Protein AF-A0A8D8FUX6-F1 (afdb_monomer_lite)

pLDDT: mean 89.57, std 11.83, range [30.3, 98.81]

Structure (mmCIF, N/CA/C/O backbone):
data_AF-A0A8D8FUX6-F1
#
_entry.id   AF-A0A8D8FUX6-F1
#
loop_
_atom_site.group_PDB
_atom_site.id
_atom_site.type_symbol
_atom_site.label_atom_id
_atom_site.label_alt_id
_atom_site.label_comp_id
_atom_site.label_asym_id
_atom_site.label_entity_id
_atom_site.label_seq_id
_atom_site.pdbx_PDB_ins_code
_atom_site.Cartn_x
_atom_site.Cartn_y
_atom_site.Cartn_z
_atom_site.occupancy
_atom_site.B_iso_or_equiv
_atom_site.auth_seq_id
_atom_site.auth_comp_id
_atom_site.auth_asym_id
_atom_site.auth_atom_id
_atom_site.pdbx_PDB_model_num
ATOM 1 N N . MET A 1 1 ? -37.190 -5.397 -3.128 1.00 33.34 1 MET A N 1
ATOM 2 C CA . MET A 1 1 ? -36.147 -5.208 -4.158 1.00 33.34 1 MET A CA 1
ATOM 3 C C . MET A 1 1 ? -34.804 -5.318 -3.455 1.00 33.34 1 MET A C 1
ATOM 5 O O . MET A 1 1 ? -34.418 -4.390 -2.759 1.00 33.34 1 MET A O 1
ATOM 9 N N . GLU A 1 2 ? -34.166 -6.485 -3.514 1.00 30.30 2 GLU A N 1
ATOM 10 C CA . GLU A 1 2 ? -32.867 -6.717 -2.872 1.00 30.30 2 GLU A CA 1
ATOM 11 C C . GLU A 1 2 ? -31.790 -5.872 -3.557 1.00 30.30 2 GLU A C 1
ATOM 13 O O . GLU A 1 2 ? -31.640 -5.883 -4.781 1.00 30.30 2 GLU A O 1
ATOM 18 N N . ASN A 1 3 ? -31.080 -5.080 -2.759 1.00 35.53 3 ASN A N 1
ATOM 19 C CA . ASN A 1 3 ? -30.135 -4.086 -3.238 1.00 35.53 3 ASN A CA 1
ATOM 20 C C . ASN A 1 3 ? -28.885 -4.799 -3.790 1.00 35.53 3 ASN A C 1
ATOM 22 O O . ASN A 1 3 ? -28.039 -5.275 -3.037 1.00 35.53 3 ASN A O 1
ATOM 26 N N . LYS A 1 4 ? -28.785 -4.898 -5.119 1.00 41.09 4 LYS A N 1
ATOM 27 C CA . LYS A 1 4 ? -27.837 -5.743 -5.874 1.00 41.09 4 LYS A CA 1
ATOM 28 C C . LYS A 1 4 ? -26.347 -5.348 -5.805 1.00 41.09 4 LYS A C 1
ATOM 30 O O . LYS A 1 4 ? -25.575 -5.777 -6.655 1.00 41.09 4 LYS A O 1
ATOM 35 N N . ASN A 1 5 ? -25.903 -4.562 -4.821 1.00 54.09 5 ASN A N 1
ATOM 36 C CA . ASN A 1 5 ? -24.467 -4.409 -4.551 1.00 54.09 5 ASN A CA 1
ATOM 37 C C . ASN A 1 5 ? -24.196 -3.909 -3.122 1.00 54.09 5 ASN A C 1
ATOM 39 O O . ASN A 1 5 ? -23.987 -2.721 -2.887 1.00 54.09 5 ASN A O 1
ATOM 43 N N . SER A 1 6 ? -24.173 -4.829 -2.156 1.00 75.69 6 SER A N 1
ATOM 44 C CA . SER A 1 6 ? -23.727 -4.559 -0.778 1.00 75.69 6 SER A CA 1
ATOM 45 C C . SER A 1 6 ? -22.204 -4.414 -0.649 1.00 75.69 6 SER A C 1
ATOM 47 O O . SER A 1 6 ? -21.708 -4.118 0.437 1.00 75.69 6 SER A O 1
ATOM 49 N N . ASN A 1 7 ? -21.449 -4.653 -1.725 1.00 87.25 7 ASN A N 1
ATOM 50 C CA . ASN A 1 7 ? -19.991 -4.613 -1.703 1.00 87.25 7 ASN A CA 1
ATOM 51 C C . ASN A 1 7 ? -19.470 -3.174 -1.611 1.00 87.25 7 ASN A C 1
ATOM 53 O O . ASN A 1 7 ? -19.951 -2.257 -2.280 1.00 87.25 7 ASN A O 1
ATOM 57 N N . VAL A 1 8 ? -18.451 -2.990 -0.780 1.00 89.38 8 VAL A N 1
ATOM 58 C CA . VAL A 1 8 ? -17.737 -1.727 -0.613 1.00 89.38 8 VAL A CA 1
ATOM 59 C C . VAL A 1 8 ? -16.945 -1.437 -1.880 1.00 89.38 8 VAL A C 1
ATOM 61 O O . VAL A 1 8 ? -16.201 -2.286 -2.376 1.00 89.38 8 VAL A O 1
ATOM 64 N N . LYS A 1 9 ? -17.082 -0.215 -2.391 1.00 88.88 9 LYS A N 1
ATOM 65 C CA . LYS A 1 9 ? -16.179 0.318 -3.406 1.00 88.88 9 LYS A CA 1
ATOM 66 C C . LYS A 1 9 ? -15.021 0.998 -2.694 1.00 88.88 9 LYS A C 1
ATOM 68 O O . LYS A 1 9 ? -15.244 1.703 -1.718 1.00 88.88 9 LYS A O 1
ATOM 73 N N . PHE A 1 10 ? -13.809 0.770 -3.186 1.00 91.12 10 PHE A N 1
ATOM 74 C CA . PHE A 1 10 ? -12.611 1.427 -2.679 1.00 91.12 10 PHE A CA 1
ATOM 75 C C . PHE A 1 10 ? -12.065 2.372 -3.740 1.00 91.12 10 PHE A C 1
ATOM 77 O O . PHE A 1 10 ? -11.992 1.996 -4.913 1.00 91.12 10 PHE A O 1
ATOM 84 N N . ILE A 1 11 ? -11.680 3.576 -3.331 1.00 90.69 11 ILE A N 1
ATOM 85 C CA . ILE A 1 11 ? -11.172 4.607 -4.235 1.00 90.69 11 ILE A CA 1
ATOM 86 C C . ILE A 1 11 ? -9.691 4.319 -4.534 1.00 90.69 11 ILE A C 1
ATOM 88 O O . ILE A 1 11 ? -8.880 4.391 -3.606 1.00 90.69 11 ILE A O 1
ATOM 92 N N . PRO A 1 12 ? -9.318 3.967 -5.783 1.00 90.94 12 PRO A N 1
ATOM 93 C CA . PRO A 1 12 ? -7.929 3.686 -6.147 1.00 90.94 12 PRO A CA 1
ATOM 94 C C . PRO A 1 12 ? -7.049 4.931 -5.965 1.00 90.94 12 PRO A C 1
ATOM 96 O O . PRO A 1 12 ? -7.529 6.048 -6.177 1.00 90.94 12 PRO A O 1
ATOM 99 N N . PRO A 1 13 ? -5.766 4.771 -5.601 1.00 91.50 13 PRO A N 1
ATOM 100 C CA . PRO A 1 13 ? -4.865 5.901 -5.516 1.00 91.50 13 PRO A CA 1
ATOM 101 C C . PRO A 1 13 ? -4.402 6.302 -6.923 1.00 91.50 13 PRO A C 1
ATOM 103 O O . PRO A 1 13 ? -4.447 5.506 -7.866 1.00 91.50 13 PRO A O 1
ATOM 106 N N . LYS A 1 14 ? -3.923 7.538 -7.062 1.00 92.06 14 LYS A N 1
ATOM 107 C CA . LYS A 1 14 ? -3.271 8.019 -8.284 1.00 92.06 14 LYS A CA 1
ATOM 108 C C . LYS A 1 14 ? -1.764 8.031 -8.123 1.00 92.06 14 LYS A C 1
ATOM 110 O O . LYS A 1 14 ? -1.266 8.490 -7.104 1.00 92.06 14 LYS A O 1
ATOM 115 N N . SER A 1 15 ? -1.043 7.600 -9.151 1.00 95.25 15 SER A N 1
ATOM 116 C CA . SER A 1 15 ? 0.405 7.783 -9.213 1.00 95.25 15 SER A CA 1
ATOM 117 C C . SER A 1 15 ? 0.772 9.166 -9.758 1.00 95.25 15 SER A C 1
ATOM 119 O O . SER A 1 15 ? 0.176 9.652 -10.732 1.00 95.25 15 SER A O 1
ATOM 121 N N . PHE A 1 16 ? 1.789 9.778 -9.154 1.00 95.25 16 PHE A N 1
ATOM 122 C CA . PHE A 1 16 ? 2.456 10.975 -9.653 1.00 95.25 16 PHE A CA 1
ATOM 123 C C . PHE A 1 16 ? 3.974 10.778 -9.609 1.00 95.25 16 PHE A C 1
ATOM 125 O O . PHE A 1 16 ? 4.538 10.424 -8.577 1.00 95.25 16 PHE A O 1
ATOM 132 N N . VAL A 1 17 ? 4.637 10.988 -10.746 1.00 97.31 17 VAL A N 1
ATOM 133 C CA . VAL A 1 17 ? 6.086 10.796 -10.881 1.00 97.31 17 VAL A CA 1
ATOM 134 C C . VAL A 1 17 ? 6.732 12.149 -11.123 1.00 97.31 17 VAL A C 1
ATOM 136 O O . VAL A 1 17 ? 6.495 12.767 -12.165 1.00 97.31 17 VAL A O 1
ATOM 139 N N . HIS A 1 18 ? 7.535 12.600 -10.164 1.00 96.38 18 HIS A N 1
ATOM 140 C CA . HIS A 1 18 ? 8.259 13.860 -10.255 1.00 96.38 18 HIS A CA 1
ATOM 141 C C . HIS A 1 18 ? 9.339 13.800 -11.341 1.00 96.38 18 HIS A C 1
ATOM 143 O O . HIS A 1 18 ? 9.792 12.739 -11.774 1.00 96.38 18 HIS A O 1
ATOM 149 N N . LEU A 1 19 ? 9.735 14.972 -11.831 1.00 96.00 19 LEU A N 1
ATOM 150 C CA . LEU A 1 19 ? 10.675 15.100 -12.944 1.00 96.00 19 LEU A CA 1
ATOM 151 C C . LEU A 1 19 ? 12.045 14.475 -12.626 1.00 96.00 19 LEU A C 1
ATOM 153 O O . LEU A 1 19 ? 12.651 13.806 -13.464 1.00 96.00 19 LEU A O 1
ATOM 157 N N . ASP A 1 20 ? 12.522 14.717 -11.412 1.00 96.69 20 ASP A N 1
ATOM 158 C CA . ASP A 1 20 ? 13.809 14.279 -10.881 1.00 96.69 20 ASP A CA 1
ATOM 159 C C . ASP A 1 20 ? 13.917 12.751 -10.741 1.00 96.69 20 ASP A C 1
ATOM 161 O O . ASP A 1 20 ? 15.006 12.202 -10.926 1.00 96.69 20 ASP A O 1
ATOM 165 N N . PHE A 1 21 ? 12.799 12.049 -10.525 1.00 98.12 21 PHE A N 1
ATOM 166 C CA . PHE A 1 21 ? 12.747 10.588 -10.551 1.00 98.12 21 PHE A CA 1
ATOM 167 C C . PHE A 1 21 ? 13.298 10.040 -11.868 1.00 98.12 21 PHE A C 1
ATOM 169 O O . PHE A 1 21 ? 14.128 9.134 -11.860 1.00 98.12 21 PHE A O 1
ATOM 176 N N . TRP A 1 22 ? 12.886 10.602 -13.008 1.00 97.81 22 TRP A N 1
ATOM 177 C CA . TRP A 1 22 ? 13.306 10.103 -14.318 1.00 97.81 22 TRP A CA 1
ATOM 178 C C . TRP A 1 22 ? 14.801 10.321 -14.568 1.00 97.81 22 TRP A C 1
ATOM 180 O O . TRP A 1 22 ? 15.451 9.462 -15.164 1.00 97.81 22 TRP A O 1
ATOM 190 N N . PHE A 1 23 ? 15.361 11.439 -14.088 1.00 96.12 23 PHE A N 1
ATOM 191 C CA . PHE A 1 23 ? 16.807 11.687 -14.138 1.00 96.12 23 PHE A CA 1
ATOM 192 C C . PHE A 1 23 ? 17.557 10.643 -13.331 1.00 96.12 23 PHE A C 1
ATOM 194 O O . PHE A 1 23 ? 18.500 10.032 -13.840 1.00 96.12 23 PHE A O 1
ATOM 201 N N . LYS A 1 24 ? 17.100 10.390 -12.101 1.00 97.56 24 LYS A N 1
ATOM 202 C CA . LYS A 1 24 ? 17.738 9.395 -11.251 1.00 97.56 24 LYS A CA 1
ATOM 203 C C . LYS A 1 24 ? 17.580 7.983 -11.807 1.00 97.56 24 LYS A C 1
ATOM 205 O O . LYS A 1 24 ? 18.532 7.212 -11.772 1.00 97.56 24 LYS A O 1
ATOM 210 N N . PHE A 1 25 ? 16.427 7.660 -12.384 1.00 98.00 25 PHE A N 1
ATOM 211 C CA . PHE A 1 25 ? 16.186 6.366 -13.004 1.00 98.00 25 PHE A CA 1
ATOM 212 C C . PHE A 1 25 ? 17.108 6.128 -14.209 1.00 98.00 25 PHE A C 1
ATOM 214 O O . PHE A 1 25 ? 17.685 5.050 -14.328 1.00 98.00 25 PHE A O 1
ATOM 221 N N . ALA A 1 26 ? 17.304 7.131 -15.071 1.00 96.88 26 ALA A N 1
ATOM 222 C CA . ALA A 1 26 ? 18.242 7.036 -16.188 1.00 96.88 26 ALA A CA 1
ATOM 223 C C . ALA A 1 26 ? 19.683 6.799 -15.710 1.00 96.88 26 ALA A C 1
ATOM 225 O O . ALA A 1 26 ? 20.348 5.892 -16.206 1.00 96.88 26 ALA A O 1
ATOM 226 N N . ASP A 1 27 ? 20.134 7.578 -14.722 1.00 96.75 27 ASP A N 1
ATOM 227 C CA . ASP A 1 27 ? 21.450 7.438 -14.089 1.00 96.75 27 ASP A CA 1
ATOM 228 C C . ASP A 1 27 ? 21.648 6.030 -13.507 1.00 96.75 27 ASP A C 1
ATOM 230 O O . ASP A 1 27 ? 22.602 5.335 -13.853 1.00 96.75 27 ASP A O 1
ATOM 234 N N . VAL A 1 28 ? 20.694 5.559 -12.699 1.00 97.12 28 VAL A N 1
ATOM 235 C CA . VAL A 1 28 ? 20.722 4.215 -12.107 1.00 97.12 28 VAL A CA 1
ATOM 236 C C . VAL A 1 28 ? 20.733 3.137 -13.192 1.00 97.12 28 VAL A C 1
ATOM 238 O O . VAL A 1 28 ? 21.537 2.208 -13.114 1.00 97.12 28 VAL A O 1
ATOM 241 N N . LYS A 1 29 ? 19.913 3.261 -14.242 1.00 96.81 29 LYS A N 1
ATOM 242 C CA . LYS A 1 29 ? 19.855 2.253 -15.306 1.00 96.81 29 LYS A CA 1
ATOM 243 C C . LYS A 1 29 ? 21.137 2.203 -16.142 1.00 96.81 29 LYS A C 1
ATOM 245 O O . LYS A 1 29 ? 21.570 1.113 -16.504 1.00 96.81 29 LYS A O 1
ATOM 250 N N . LEU A 1 30 ? 21.769 3.343 -16.423 1.00 95.38 30 LEU A N 1
ATOM 251 C CA . LEU A 1 30 ? 23.021 3.406 -17.188 1.00 95.38 30 LEU A CA 1
ATOM 252 C C . LEU A 1 30 ? 24.230 2.947 -16.374 1.00 95.38 30 LEU A C 1
ATOM 254 O O . LEU A 1 30 ? 25.059 2.185 -16.870 1.00 95.38 30 LEU A O 1
ATOM 258 N N . ASN A 1 31 ? 24.330 3.418 -15.133 1.00 96.75 31 ASN A N 1
ATOM 259 C CA . ASN A 1 31 ? 25.568 3.337 -14.365 1.00 96.75 31 ASN A CA 1
ATOM 260 C C . ASN A 1 31 ? 25.574 2.172 -13.368 1.00 96.75 31 ASN A C 1
ATOM 262 O O . ASN A 1 31 ? 26.641 1.618 -13.096 1.00 96.75 31 ASN A O 1
ATOM 266 N N . VAL A 1 32 ? 24.402 1.765 -12.868 1.00 95.12 32 VAL A N 1
ATOM 267 C CA . VAL A 1 32 ? 24.257 0.708 -11.854 1.00 95.12 32 VAL A CA 1
ATOM 268 C C . VAL A 1 32 ? 23.679 -0.567 -12.462 1.00 95.12 32 VAL A C 1
ATOM 270 O O . VAL A 1 32 ? 24.372 -1.581 -12.508 1.00 95.12 32 VAL A O 1
ATOM 273 N N . ASP A 1 33 ? 22.441 -0.527 -12.963 1.00 94.25 33 ASP A N 1
ATOM 274 C CA . ASP A 1 33 ? 21.742 -1.739 -13.419 1.00 94.25 33 ASP A CA 1
ATOM 275 C C . ASP A 1 33 ? 22.309 -2.268 -14.738 1.00 94.25 33 ASP A C 1
ATOM 277 O O . ASP A 1 33 ? 22.412 -3.480 -14.932 1.00 94.25 33 ASP A O 1
ATOM 281 N N . LYS A 1 34 ? 22.703 -1.378 -15.656 1.00 93.81 34 LYS A N 1
ATOM 282 C CA . LYS A 1 34 ? 23.187 -1.726 -16.998 1.00 93.81 34 LYS A CA 1
ATOM 283 C C . LYS A 1 34 ? 22.199 -2.678 -17.688 1.00 93.81 34 LYS A C 1
ATOM 285 O O . LYS A 1 34 ? 21.050 -2.311 -17.930 1.00 93.81 34 LYS A O 1
ATOM 290 N N . LEU A 1 35 ? 22.618 -3.910 -17.979 1.00 92.38 35 LEU A N 1
ATOM 291 C CA . LEU A 1 35 ? 21.785 -4.942 -18.606 1.00 92.38 35 LEU A CA 1
ATOM 292 C C . LEU A 1 35 ? 20.905 -5.714 -17.613 1.00 92.38 35 LEU A C 1
ATOM 294 O O . LEU A 1 35 ? 20.012 -6.433 -18.048 1.00 92.38 35 LEU A O 1
ATOM 298 N N . SER A 1 36 ? 21.118 -5.560 -16.305 1.00 95.50 36 SER A N 1
ATOM 299 C CA . SER A 1 36 ? 20.289 -6.201 -15.286 1.00 95.50 36 SER A CA 1
ATOM 300 C C . SER A 1 36 ? 18.846 -5.706 -15.371 1.00 95.50 36 SER A C 1
ATOM 302 O O . SER A 1 36 ? 18.591 -4.498 -15.419 1.00 95.50 36 SER A O 1
ATOM 304 N N . ASP A 1 37 ? 17.901 -6.642 -15.381 1.00 92.12 37 ASP A N 1
ATOM 305 C CA . ASP A 1 37 ? 16.466 -6.399 -15.216 1.00 92.12 37 ASP A CA 1
ATOM 306 C C . ASP A 1 37 ? 15.960 -6.881 -13.845 1.00 92.12 37 ASP A C 1
ATOM 308 O O . ASP A 1 37 ? 14.758 -7.084 -13.651 1.00 92.12 37 ASP A O 1
ATOM 312 N N . ALA A 1 38 ? 16.881 -7.049 -12.885 1.00 96.56 38 ALA A N 1
ATOM 313 C CA . ALA A 1 38 ? 16.551 -7.436 -11.524 1.00 96.56 38 ALA A CA 1
ATOM 314 C C . ALA A 1 38 ? 15.582 -6.426 -10.870 1.00 96.56 38 ALA A C 1
ATOM 316 O O . ALA A 1 38 ? 15.723 -5.214 -11.077 1.00 96.56 38 ALA A O 1
ATOM 317 N N . PRO A 1 39 ? 14.619 -6.899 -10.057 1.00 97.56 39 PRO A N 1
ATOM 318 C CA . PRO A 1 39 ? 13.730 -6.029 -9.300 1.00 97.56 39 PRO A CA 1
ATOM 319 C C . PRO A 1 39 ? 14.498 -5.063 -8.397 1.00 97.56 39 PRO A C 1
ATOM 321 O O . PRO A 1 39 ? 15.478 -5.442 -7.755 1.00 97.56 39 PRO A O 1
ATOM 324 N N . ARG A 1 40 ? 14.011 -3.826 -8.298 1.00 97.12 40 ARG A N 1
ATOM 325 C CA . ARG A 1 40 ? 14.603 -2.794 -7.443 1.00 97.12 40 ARG A CA 1
ATOM 326 C C . ARG A 1 40 ? 13.583 -2.263 -6.448 1.00 97.12 40 ARG A C 1
ATOM 328 O O . ARG A 1 40 ? 12.489 -1.876 -6.844 1.00 97.12 40 ARG A O 1
ATOM 335 N N . HIS A 1 41 ? 13.956 -2.198 -5.174 1.00 97.69 41 HIS A N 1
ATOM 336 C CA . HIS A 1 41 ? 13.134 -1.533 -4.167 1.00 97.69 41 HIS A CA 1
ATOM 337 C C . HIS A 1 41 ? 13.053 -0.032 -4.441 1.00 97.69 41 HIS A C 1
ATOM 339 O O . HIS A 1 41 ? 14.048 0.596 -4.805 1.00 97.69 41 HIS A O 1
ATOM 345 N N . LEU A 1 42 ? 11.854 0.513 -4.267 1.00 98.06 42 LEU A N 1
ATOM 346 C CA . LEU A 1 42 ? 11.573 1.934 -4.338 1.00 98.06 42 LEU A CA 1
ATOM 347 C C . LEU A 1 42 ? 10.848 2.395 -3.080 1.00 98.06 42 LEU A C 1
ATOM 349 O O . LEU A 1 42 ? 10.097 1.634 -2.470 1.00 98.06 42 LEU A O 1
ATOM 353 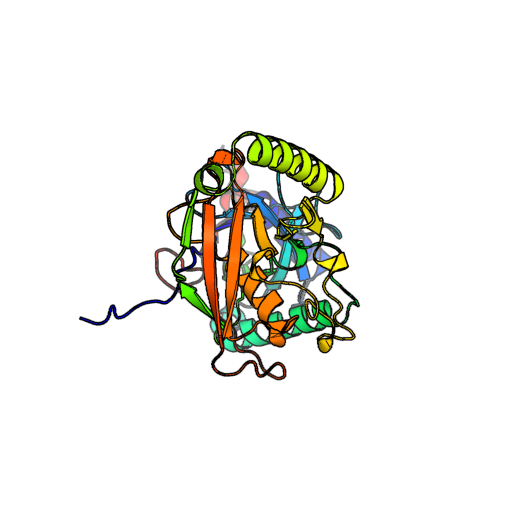N N . PHE A 1 43 ? 11.006 3.674 -2.774 1.00 97.56 43 PHE A N 1
ATOM 354 C CA . PHE A 1 43 ? 10.166 4.383 -1.823 1.00 97.56 43 PHE A CA 1
ATOM 355 C C . PHE A 1 43 ? 9.349 5.458 -2.533 1.00 97.56 43 PHE A C 1
ATOM 357 O O . PHE A 1 43 ? 9.783 6.061 -3.512 1.00 97.56 43 PHE A O 1
ATOM 364 N N . ALA A 1 44 ? 8.140 5.683 -2.046 1.00 96.00 44 ALA A N 1
ATOM 365 C CA . ALA A 1 44 ? 7.297 6.801 -2.441 1.00 96.00 44 ALA A CA 1
ATOM 366 C C . ALA A 1 44 ? 6.669 7.406 -1.185 1.00 96.00 44 ALA A C 1
ATOM 368 O O . ALA A 1 44 ? 6.916 6.943 -0.070 1.00 96.00 44 ALA A O 1
ATOM 369 N N . SER A 1 45 ? 5.866 8.445 -1.357 1.00 93.44 45 SER A N 1
ATOM 370 C CA . SER A 1 45 ? 5.184 9.103 -0.249 1.00 93.44 45 SER A CA 1
ATOM 371 C C . SER A 1 45 ? 3.724 9.361 -0.586 1.00 93.44 45 SER A C 1
ATOM 373 O O . SER A 1 45 ? 3.377 9.624 -1.740 1.00 93.44 45 SER A O 1
ATOM 375 N N . ILE A 1 46 ? 2.860 9.266 0.420 1.00 90.19 46 ILE A N 1
ATOM 376 C CA . ILE A 1 46 ? 1.445 9.590 0.266 1.00 90.19 46 ILE A CA 1
ATOM 377 C C . ILE A 1 46 ? 1.284 11.100 0.403 1.00 90.19 46 ILE A C 1
ATOM 379 O O . ILE A 1 46 ? 1.496 11.657 1.481 1.00 90.19 46 ILE A O 1
ATOM 383 N N . ASN A 1 47 ? 0.835 11.752 -0.664 1.00 83.06 47 ASN A N 1
ATOM 384 C CA . ASN A 1 47 ? 0.272 13.086 -0.583 1.00 83.06 47 ASN A CA 1
ATOM 385 C C . ASN A 1 47 ? -1.249 12.977 -0.489 1.00 83.06 47 ASN A C 1
ATOM 387 O O . ASN A 1 47 ? -1.921 12.444 -1.375 1.00 83.06 47 ASN A O 1
ATOM 391 N N . SER A 1 48 ? -1.780 13.479 0.621 1.00 67.38 48 SER A N 1
ATOM 392 C CA . SER A 1 48 ? -3.219 13.497 0.875 1.00 67.38 48 SER A CA 1
ATOM 393 C C . SER A 1 48 ? -3.756 14.910 1.121 1.00 67.38 48 SER A C 1
ATOM 395 O O . SER A 1 48 ? -4.877 15.093 1.596 1.00 67.38 48 SER A O 1
ATOM 397 N N . THR A 1 49 ? -2.964 15.939 0.806 1.00 62.47 49 THR A N 1
ATOM 398 C CA . THR A 1 49 ? -3.400 17.327 0.960 1.00 62.47 49 THR A CA 1
ATOM 399 C C . THR A 1 49 ? -4.337 17.698 -0.192 1.00 62.47 49 THR A C 1
ATOM 401 O O . THR A 1 49 ? -3.935 17.781 -1.347 1.00 62.47 49 THR A O 1
ATOM 404 N N . SER A 1 50 ? -5.615 17.931 0.124 1.00 56.31 50 SER A N 1
ATOM 405 C CA . SER A 1 50 ? -6.652 18.510 -0.756 1.00 56.31 50 SER A CA 1
ATOM 406 C C . SER A 1 50 ? -7.219 17.663 -1.912 1.00 56.31 50 SER A C 1
ATOM 408 O O . SER A 1 50 ? -8.024 18.174 -2.691 1.00 56.31 50 SER A O 1
ATOM 410 N N . SER A 1 51 ? -6.892 16.372 -2.018 1.00 62.75 51 SER A N 1
ATOM 411 C CA . SER A 1 51 ? -7.428 15.492 -3.069 1.00 62.75 51 SER A CA 1
ATOM 412 C C . SER A 1 51 ? -8.594 14.609 -2.597 1.00 62.75 51 SER A C 1
ATOM 414 O O . SER A 1 51 ? -8.654 14.168 -1.453 1.00 62.75 51 SER A O 1
ATOM 416 N N . THR A 1 52 ? -9.512 14.287 -3.515 1.00 75.19 52 THR A N 1
ATOM 417 C CA . THR A 1 52 ? -10.618 13.329 -3.290 1.00 75.19 52 THR A CA 1
ATOM 418 C C . THR A 1 52 ? -10.177 11.860 -3.318 1.00 75.19 52 THR A C 1
ATOM 420 O O . THR A 1 52 ? -10.988 10.968 -3.096 1.00 75.19 52 THR A O 1
ATOM 423 N N . GLN A 1 53 ? -8.904 11.596 -3.624 1.00 83.62 53 GLN A N 1
ATOM 424 C CA . GLN A 1 53 ? -8.293 10.266 -3.603 1.00 83.62 53 GLN A CA 1
ATOM 425 C C . GLN A 1 53 ? -6.811 10.379 -3.217 1.00 83.62 53 GLN A C 1
ATOM 427 O O . GLN A 1 53 ? -6.205 11.414 -3.526 1.00 83.62 53 GLN A O 1
ATOM 432 N N . PRO A 1 54 ? -6.204 9.344 -2.614 1.00 87.44 54 PRO A N 1
ATOM 433 C CA . PRO A 1 54 ? -4.785 9.366 -2.272 1.00 87.44 54 PRO A CA 1
ATOM 434 C C . PRO A 1 54 ? -3.902 9.522 -3.510 1.00 87.44 54 PRO A C 1
ATOM 436 O O . PRO A 1 54 ? -4.161 8.896 -4.544 1.00 87.44 54 PRO A O 1
ATOM 439 N N . VAL A 1 55 ? -2.845 10.328 -3.403 1.00 91.19 55 VAL A N 1
ATOM 440 C CA . VAL A 1 55 ? -1.816 10.451 -4.440 1.00 91.19 55 VAL A CA 1
ATOM 441 C C . VAL A 1 55 ? -0.520 9.841 -3.919 1.00 91.19 55 VAL A C 1
ATOM 443 O O . VAL A 1 55 ? -0.027 10.225 -2.864 1.00 91.19 55 VAL A O 1
ATOM 446 N N . ILE A 1 56 ? 0.022 8.874 -4.652 1.00 93.50 56 ILE A N 1
ATOM 447 C CA . ILE A 1 56 ? 1.323 8.265 -4.379 1.00 93.50 56 ILE A CA 1
ATOM 448 C C . ILE A 1 56 ? 2.349 8.975 -5.249 1.00 93.50 56 ILE A C 1
ATOM 450 O O . ILE A 1 56 ? 2.349 8.828 -6.475 1.00 93.50 56 ILE A O 1
ATOM 454 N N . GLU A 1 57 ? 3.194 9.766 -4.602 1.00 94.56 57 GLU A N 1
ATOM 455 C CA . GLU A 1 57 ? 4.205 10.586 -5.251 1.00 94.56 57 GLU A CA 1
ATOM 456 C C . GLU A 1 57 ? 5.585 9.956 -5.119 1.00 94.56 57 GLU A C 1
ATOM 458 O O . GLU A 1 57 ? 6.014 9.604 -4.015 1.00 94.56 57 GLU A O 1
ATOM 463 N N . ILE A 1 58 ? 6.296 9.852 -6.240 1.00 96.50 58 ILE A N 1
ATOM 464 C CA . ILE A 1 58 ? 7.670 9.359 -6.276 1.00 96.50 58 ILE A CA 1
ATOM 465 C C . ILE A 1 58 ? 8.601 10.383 -6.927 1.00 96.50 58 ILE A C 1
ATOM 467 O O . ILE A 1 58 ? 8.323 10.891 -8.014 1.00 96.50 58 ILE A O 1
ATOM 471 N N . ASP A 1 59 ? 9.697 10.679 -6.237 1.00 96.19 59 ASP A N 1
ATOM 472 C CA . ASP A 1 59 ? 10.752 11.613 -6.632 1.00 96.19 59 ASP A CA 1
ATOM 473 C C . ASP A 1 59 ? 12.111 10.891 -6.682 1.00 96.19 59 ASP A C 1
ATOM 475 O O . ASP A 1 59 ? 12.183 9.660 -6.576 1.00 96.19 59 ASP A O 1
ATOM 479 N N . CYS A 1 60 ? 13.212 11.621 -6.873 1.00 96.38 60 CYS A N 1
ATOM 480 C CA . CYS A 1 60 ? 14.534 10.990 -6.940 1.00 96.38 60 CYS A CA 1
ATOM 481 C C . CYS A 1 60 ? 14.937 10.248 -5.651 1.00 96.38 60 CYS A C 1
ATOM 483 O O . CYS A 1 60 ? 15.732 9.306 -5.722 1.00 96.38 60 CYS A O 1
ATOM 485 N N . THR A 1 61 ? 14.361 10.609 -4.496 1.00 95.75 61 THR A N 1
ATOM 486 C CA . THR A 1 61 ? 14.619 9.946 -3.207 1.00 95.75 61 THR A CA 1
ATOM 487 C C . THR A 1 61 ? 14.016 8.548 -3.145 1.00 95.75 61 THR A C 1
ATOM 489 O O . THR A 1 61 ? 14.406 7.751 -2.295 1.00 95.75 61 THR A O 1
ATOM 492 N N . GLY A 1 62 ? 13.140 8.193 -4.092 1.00 96.69 62 GLY A N 1
ATOM 493 C CA . GLY A 1 62 ? 12.595 6.845 -4.193 1.00 96.69 62 GLY A CA 1
ATOM 494 C C . GLY A 1 62 ? 13.648 5.764 -4.437 1.00 96.69 62 GLY A C 1
ATOM 495 O O . GLY A 1 62 ? 13.378 4.601 -4.174 1.00 96.69 62 GLY A O 1
ATOM 496 N N . PHE A 1 63 ? 14.853 6.130 -4.884 1.00 97.06 63 PHE A N 1
ATOM 497 C CA . PHE A 1 63 ? 15.990 5.217 -5.050 1.00 97.06 63 PHE A CA 1
ATOM 498 C C . PHE A 1 63 ? 16.887 5.092 -3.804 1.00 97.06 63 PHE A C 1
ATOM 500 O O . PHE A 1 63 ? 17.901 4.392 -3.862 1.00 97.06 63 PHE A O 1
ATOM 507 N N . ASN A 1 64 ? 16.562 5.776 -2.703 1.00 95.50 64 ASN A N 1
ATOM 508 C CA . ASN A 1 64 ? 17.326 5.692 -1.460 1.00 95.50 64 ASN A CA 1
ATOM 509 C C . ASN A 1 64 ? 17.226 4.293 -0.835 1.00 95.50 64 ASN A C 1
ATOM 511 O O . ASN A 1 64 ? 16.299 3.533 -1.102 1.00 95.50 64 ASN A O 1
ATOM 515 N N . SER A 1 65 ? 18.181 3.953 0.033 1.00 93.06 65 SER A N 1
ATOM 516 C CA . SER A 1 65 ? 18.171 2.684 0.776 1.00 93.06 65 SER A CA 1
ATOM 517 C C . SER A 1 65 ? 17.102 2.624 1.868 1.00 93.06 65 SER A C 1
ATOM 519 O O . SER A 1 65 ? 16.774 1.535 2.328 1.00 93.06 65 SER A O 1
ATOM 521 N N . GLN A 1 66 ? 16.584 3.778 2.287 1.00 90.94 66 GLN A N 1
ATOM 522 C CA . GLN A 1 66 ? 15.576 3.940 3.329 1.00 90.94 66 GLN A CA 1
ATOM 523 C C . GLN A 1 66 ? 14.579 5.031 2.916 1.00 90.94 66 GLN A C 1
ATOM 525 O O . GLN A 1 66 ? 14.957 5.936 2.159 1.00 90.94 66 GLN A O 1
ATOM 530 N N . PRO A 1 67 ? 13.327 4.973 3.403 1.00 89.12 67 PRO A N 1
ATOM 531 C CA . PRO A 1 67 ? 12.347 6.014 3.139 1.00 89.12 67 PRO A CA 1
ATOM 532 C C . PRO A 1 67 ? 12.804 7.351 3.730 1.00 89.12 67 PRO A C 1
ATOM 534 O O . PRO A 1 67 ? 13.387 7.410 4.812 1.00 89.12 67 PRO A O 1
ATOM 537 N N . THR A 1 68 ? 12.518 8.438 3.016 1.00 85.69 68 THR A N 1
ATOM 538 C CA . THR A 1 68 ? 12.786 9.787 3.521 1.00 85.69 68 THR A CA 1
ATOM 539 C C . THR A 1 68 ? 11.700 10.168 4.517 1.00 85.69 68 THR A C 1
ATOM 541 O O . THR A 1 68 ? 10.522 10.197 4.157 1.00 85.69 68 THR A O 1
ATOM 544 N N . ASP A 1 69 ? 12.092 10.500 5.745 1.00 77.12 69 ASP A N 1
ATOM 545 C CA . ASP A 1 69 ? 11.162 11.015 6.744 1.00 77.12 69 ASP A CA 1
ATOM 546 C C . ASP A 1 69 ? 10.793 12.466 6.400 1.00 77.12 69 ASP A C 1
ATOM 548 O O . ASP A 1 69 ? 11.620 13.380 6.472 1.00 77.12 69 ASP A O 1
ATOM 552 N N . LYS A 1 70 ? 9.559 12.670 5.937 1.00 75.00 70 LYS A N 1
ATOM 553 C CA . LYS A 1 70 ? 8.992 13.990 5.647 1.00 75.00 70 LYS A CA 1
ATOM 554 C C . LYS A 1 70 ? 7.793 14.180 6.566 1.00 75.00 70 LYS A C 1
ATOM 556 O O . LYS A 1 70 ? 6.826 13.425 6.498 1.00 75.00 70 LYS A O 1
ATOM 561 N N . MET A 1 71 ? 7.847 15.210 7.409 1.00 69.31 71 MET A N 1
ATOM 562 C CA . MET A 1 71 ? 6.789 15.497 8.377 1.00 69.31 71 MET A CA 1
ATOM 563 C C . MET A 1 71 ? 5.422 15.601 7.685 1.00 69.31 71 MET A C 1
ATOM 565 O O . MET A 1 71 ? 5.247 16.381 6.750 1.00 69.31 71 MET A O 1
ATOM 569 N N . GLY A 1 72 ? 4.451 14.814 8.153 1.00 71.19 72 GLY A N 1
ATOM 570 C CA . GLY A 1 72 ? 3.095 14.793 7.598 1.00 71.19 72 GLY A CA 1
ATOM 571 C C . GLY A 1 72 ? 2.932 13.995 6.298 1.00 71.19 72 GLY A C 1
ATOM 572 O O . GLY A 1 72 ? 1.851 14.034 5.712 1.00 71.19 72 GLY A O 1
ATOM 573 N N . MET A 1 73 ? 3.960 13.266 5.852 1.00 81.00 73 MET A N 1
ATOM 574 C CA . MET A 1 73 ? 3.871 12.314 4.745 1.00 81.00 73 MET A CA 1
ATOM 575 C C . MET A 1 73 ? 4.179 10.904 5.243 1.00 81.00 73 MET A C 1
ATOM 577 O O . MET A 1 73 ? 5.137 10.687 5.981 1.00 81.00 73 MET A O 1
ATOM 581 N N . PHE A 1 74 ? 3.389 9.932 4.797 1.00 88.12 74 PHE A N 1
ATOM 582 C CA . PHE A 1 74 ? 3.638 8.525 5.101 1.00 88.12 74 PHE A CA 1
ATOM 583 C C . PHE A 1 74 ? 4.420 7.878 3.954 1.00 88.12 74 PHE A C 1
ATOM 585 O O . PHE A 1 74 ? 4.070 8.104 2.787 1.00 88.12 74 PHE A O 1
ATOM 592 N N . PRO A 1 75 ? 5.461 7.082 4.243 1.00 91.94 75 PRO A N 1
ATOM 593 C CA . PRO A 1 75 ? 6.196 6.383 3.205 1.00 91.94 75 PRO A CA 1
ATOM 594 C C . PRO A 1 75 ? 5.359 5.254 2.594 1.00 91.94 75 PRO A C 1
ATOM 596 O O . PRO A 1 75 ? 4.391 4.766 3.172 1.00 91.94 75 PRO A O 1
ATOM 599 N N . CYS A 1 76 ? 5.731 4.860 1.384 1.00 93.56 76 CYS A N 1
ATOM 600 C CA . CYS A 1 76 ? 5.173 3.732 0.648 1.00 93.56 76 CYS A CA 1
ATOM 601 C C . CYS A 1 76 ? 6.318 2.868 0.142 1.00 93.56 76 CYS A C 1
ATOM 603 O O . CYS A 1 76 ? 7.346 3.396 -0.288 1.00 93.56 76 CYS A O 1
ATOM 605 N N . HIS A 1 77 ? 6.110 1.559 0.115 1.00 97.19 77 HIS A N 1
ATOM 606 C CA . HIS A 1 77 ? 7.095 0.601 -0.362 1.00 97.19 77 HIS A CA 1
ATOM 607 C C . HIS A 1 77 ? 6.758 0.169 -1.785 1.00 97.19 77 HIS A C 1
ATOM 609 O O . HIS A 1 77 ? 5.609 -0.118 -2.112 1.00 97.19 77 HIS A O 1
ATOM 615 N N . GLY A 1 78 ? 7.768 0.111 -2.645 1.00 98.00 78 GLY A N 1
ATOM 616 C CA . GLY A 1 78 ? 7.591 -0.208 -4.051 1.00 98.00 78 GLY A CA 1
ATOM 617 C C . GLY A 1 78 ? 8.610 -1.191 -4.591 1.00 98.00 78 GLY A C 1
ATOM 618 O O . GLY A 1 78 ? 9.712 -1.328 -4.060 1.00 98.00 78 GLY A O 1
ATOM 619 N N . ILE A 1 79 ? 8.253 -1.843 -5.696 1.00 98.56 79 ILE A N 1
ATOM 620 C CA . ILE A 1 79 ? 9.192 -2.601 -6.527 1.00 98.56 79 ILE A CA 1
ATOM 621 C C . ILE A 1 79 ? 9.129 -2.086 -7.969 1.00 98.56 79 ILE A C 1
ATOM 623 O O . ILE A 1 79 ? 8.075 -2.096 -8.606 1.00 98.56 79 ILE A O 1
ATOM 627 N N . LEU A 1 80 ? 10.276 -1.663 -8.497 1.00 98.75 80 LEU A N 1
ATOM 628 C CA . LEU A 1 80 ? 10.501 -1.351 -9.903 1.00 98.75 80 LEU A CA 1
ATOM 629 C C . LEU A 1 80 ? 10.895 -2.612 -10.666 1.00 98.75 80 LEU A C 1
ATOM 631 O O . LEU A 1 80 ? 11.900 -3.247 -10.350 1.00 98.75 80 LEU A O 1
ATOM 635 N N . ILE A 1 81 ? 10.134 -2.916 -11.714 1.00 98.69 81 ILE A N 1
ATOM 636 C CA . ILE A 1 81 ? 10.444 -3.950 -12.699 1.00 98.69 81 ILE A CA 1
ATOM 637 C C . ILE A 1 81 ? 10.614 -3.264 -14.055 1.00 98.69 81 ILE A C 1
ATOM 639 O O . ILE A 1 81 ? 9.625 -2.957 -14.723 1.00 98.69 81 ILE A O 1
ATOM 643 N N . ASN A 1 82 ? 11.858 -3.020 -14.470 1.00 98.50 82 ASN A N 1
ATOM 644 C CA . ASN A 1 82 ? 12.152 -2.413 -15.767 1.00 98.50 82 ASN A CA 1
ATOM 645 C C . ASN A 1 82 ? 12.610 -3.463 -16.784 1.00 98.50 82 ASN A C 1
ATOM 647 O O . ASN A 1 82 ? 13.618 -4.131 -16.565 1.00 98.50 82 ASN A O 1
ATOM 651 N N . LYS A 1 83 ? 11.948 -3.530 -17.941 1.00 98.25 83 LYS A N 1
ATOM 652 C CA . LYS A 1 83 ? 12.395 -4.340 -19.081 1.00 98.25 83 LYS A CA 1
ATOM 653 C C . LYS A 1 83 ? 13.407 -3.611 -19.952 1.00 98.25 83 LYS A C 1
ATOM 655 O O . LYS A 1 83 ? 13.404 -2.383 -20.042 1.00 98.25 83 LYS A O 1
ATOM 660 N N . ASN A 1 84 ? 14.306 -4.383 -20.559 1.00 96.88 84 ASN A N 1
ATOM 661 C CA . ASN A 1 84 ? 15.395 -3.846 -21.374 1.00 96.88 84 ASN A CA 1
ATOM 662 C C . ASN A 1 84 ? 14.921 -3.495 -22.783 1.00 96.88 84 ASN A C 1
ATOM 664 O O . ASN A 1 84 ? 15.458 -2.574 -23.395 1.00 96.88 84 ASN A O 1
ATOM 668 N N . THR A 1 85 ? 13.915 -4.213 -23.288 1.00 97.19 85 THR A N 1
ATOM 669 C CA . THR A 1 85 ? 13.333 -3.983 -24.612 1.00 97.19 85 THR A CA 1
ATOM 670 C C . THR A 1 85 ? 11.852 -3.627 -24.520 1.00 97.19 85 THR A C 1
ATOM 672 O O . THR A 1 85 ? 11.140 -3.992 -23.576 1.00 97.19 85 THR A O 1
ATOM 675 N N . LYS A 1 86 ? 11.365 -2.894 -25.524 1.00 97.69 86 LYS A N 1
ATOM 676 C CA . LYS A 1 86 ? 9.951 -2.520 -25.617 1.00 97.69 86 LYS A CA 1
ATOM 677 C C . LYS A 1 86 ? 9.085 -3.753 -25.873 1.00 97.69 86 LYS A C 1
ATOM 679 O O . LYS A 1 86 ? 7.971 -3.852 -25.365 1.00 97.69 86 LYS A O 1
ATOM 684 N N . GLU A 1 87 ? 9.609 -4.690 -26.649 1.00 98.12 87 GLU A N 1
ATOM 685 C CA . GLU A 1 87 ? 8.980 -5.951 -27.012 1.00 98.12 87 GLU A CA 1
ATOM 686 C C . GLU A 1 87 ? 8.736 -6.809 -25.765 1.00 98.12 87 GLU A C 1
ATOM 688 O O . GLU A 1 87 ? 7.614 -7.269 -25.554 1.00 98.12 87 GLU A O 1
ATOM 693 N N . GLU A 1 88 ? 9.734 -6.947 -24.882 1.00 97.81 88 GLU A N 1
ATOM 694 C CA . GLU A 1 88 ? 9.570 -7.599 -23.574 1.00 97.81 88 GLU A CA 1
ATOM 695 C C . GLU A 1 88 ? 8.488 -6.917 -22.741 1.00 97.81 88 GLU A C 1
ATOM 697 O O . GLU A 1 88 ? 7.615 -7.588 -22.184 1.00 97.81 88 GLU A O 1
ATOM 702 N N . PHE A 1 89 ? 8.514 -5.583 -22.663 1.00 98.06 89 PHE A N 1
ATOM 703 C CA . PHE A 1 89 ? 7.520 -4.832 -21.906 1.00 98.06 89 PHE A CA 1
ATOM 704 C C . PHE A 1 89 ? 6.101 -5.118 -22.398 1.00 98.06 89 PHE A C 1
ATOM 706 O O . PHE A 1 89 ? 5.223 -5.416 -21.586 1.00 98.06 89 PHE A O 1
ATOM 713 N N . ILE A 1 90 ? 5.873 -5.074 -23.713 1.00 97.44 90 ILE A N 1
ATOM 714 C CA . ILE A 1 90 ? 4.565 -5.327 -24.330 1.00 97.44 90 ILE A CA 1
ATOM 715 C C . ILE A 1 90 ? 4.124 -6.770 -24.067 1.00 97.44 90 ILE A C 1
ATOM 717 O O . ILE A 1 90 ? 3.039 -6.975 -23.516 1.00 97.44 90 ILE A O 1
ATOM 721 N N . ASN A 1 91 ? 4.988 -7.742 -24.367 1.00 97.88 91 ASN A N 1
ATOM 722 C CA . ASN A 1 91 ? 4.667 -9.171 -24.341 1.00 97.88 91 ASN A CA 1
ATOM 723 C C . ASN A 1 91 ? 4.634 -9.782 -22.930 1.00 97.88 91 ASN A C 1
ATOM 725 O O . ASN A 1 91 ? 4.148 -10.898 -22.751 1.00 97.88 91 ASN A O 1
ATOM 729 N N . THR A 1 92 ? 5.116 -9.068 -21.905 1.00 98.25 92 THR A N 1
ATOM 730 C CA . THR A 1 92 ? 5.051 -9.534 -20.511 1.00 98.25 92 THR A CA 1
ATOM 731 C C . THR A 1 92 ? 3.602 -9.787 -20.083 1.00 98.25 92 THR A C 1
ATOM 733 O O . THR A 1 92 ? 2.761 -8.884 -20.142 1.00 98.25 92 THR A O 1
ATOM 736 N N . ASN A 1 93 ? 3.320 -10.982 -19.557 1.00 97.88 93 ASN A N 1
ATOM 737 C CA . ASN A 1 93 ? 2.038 -11.296 -18.928 1.00 97.88 93 ASN A CA 1
ATOM 738 C C . ASN A 1 93 ? 1.873 -10.480 -17.632 1.00 97.88 93 ASN A C 1
ATOM 740 O O . ASN A 1 93 ? 2.476 -10.786 -16.603 1.00 97.88 93 ASN A O 1
ATOM 744 N N . LYS A 1 94 ? 1.044 -9.432 -17.687 1.00 96.06 94 LYS A N 1
ATOM 745 C CA . LYS A 1 94 ? 0.866 -8.457 -16.597 1.00 96.06 94 LYS A CA 1
ATOM 746 C C . LYS A 1 94 ? 0.193 -9.055 -15.363 1.00 96.06 94 LYS A C 1
ATOM 748 O O . LYS A 1 94 ? 0.528 -8.669 -14.249 1.00 96.06 94 LYS A O 1
ATOM 753 N N . SER A 1 95 ? -0.729 -10.000 -15.544 1.00 96.00 95 SER A N 1
ATOM 754 C CA . SER A 1 95 ? -1.396 -10.684 -14.428 1.00 96.00 95 SER A CA 1
ATOM 755 C C . SER A 1 95 ? -0.434 -11.609 -13.689 1.00 96.00 95 SER A C 1
ATOM 757 O O . SER A 1 95 ? -0.431 -11.638 -12.458 1.00 96.00 95 SER A O 1
ATOM 759 N N . LYS A 1 96 ? 0.427 -12.318 -14.433 1.00 96.94 96 LYS A N 1
ATOM 760 C CA . LYS A 1 96 ? 1.494 -13.132 -13.845 1.00 96.94 96 LYS A CA 1
ATOM 761 C C . LYS A 1 96 ? 2.523 -12.262 -13.124 1.00 96.94 96 LYS A C 1
ATOM 763 O O . LYS A 1 96 ? 2.831 -12.554 -11.980 1.00 96.94 96 LYS A O 1
ATOM 768 N N . LEU A 1 97 ? 2.980 -11.168 -13.741 1.00 98.19 97 LEU A N 1
ATOM 769 C CA . LEU A 1 97 ? 3.916 -10.231 -13.108 1.00 98.19 97 LEU A CA 1
ATOM 770 C C . LEU A 1 97 ? 3.359 -9.670 -11.795 1.00 98.19 97 LEU A C 1
ATOM 772 O O . LEU A 1 97 ? 4.058 -9.690 -10.789 1.00 98.19 97 LEU A O 1
ATOM 776 N N . LEU A 1 98 ? 2.102 -9.213 -11.798 1.00 98.31 98 LEU A N 1
ATOM 777 C CA . LEU A 1 98 ? 1.434 -8.723 -10.592 1.00 98.31 98 LEU A CA 1
ATOM 778 C C . LEU A 1 98 ? 1.423 -9.797 -9.497 1.00 98.31 98 LEU A C 1
ATOM 780 O O . LEU A 1 98 ? 1.801 -9.523 -8.367 1.00 98.31 98 LEU A O 1
ATOM 784 N N . THR A 1 99 ? 1.047 -11.027 -9.852 1.00 96.69 99 THR A N 1
ATOM 785 C CA . THR A 1 99 ? 0.976 -12.148 -8.906 1.00 96.69 99 THR A CA 1
ATOM 786 C C . THR A 1 99 ? 2.346 -12.512 -8.340 1.00 96.69 99 THR A C 1
ATOM 788 O O . THR A 1 99 ? 2.499 -12.602 -7.127 1.00 96.69 99 THR A O 1
ATOM 791 N N . ASP A 1 100 ? 3.348 -12.695 -9.200 1.00 96.69 100 ASP A N 1
ATOM 792 C CA . ASP A 1 100 ? 4.683 -13.144 -8.798 1.00 96.69 100 ASP A CA 1
ATOM 793 C C . ASP A 1 100 ? 5.363 -12.104 -7.888 1.00 96.69 100 ASP A C 1
ATOM 795 O O . ASP A 1 100 ? 5.911 -12.456 -6.843 1.00 96.69 100 ASP A O 1
ATOM 799 N N . VAL A 1 101 ? 5.277 -10.815 -8.242 1.00 98.19 101 VAL A N 1
ATOM 800 C CA . VAL A 1 101 ? 5.882 -9.726 -7.458 1.00 98.19 101 VAL A CA 1
ATOM 801 C C . VAL A 1 101 ? 5.159 -9.537 -6.122 1.00 98.19 101 VAL A C 1
ATOM 803 O O . VAL A 1 101 ? 5.817 -9.411 -5.089 1.00 98.19 101 VAL A O 1
ATOM 806 N N . SER A 1 102 ? 3.823 -9.560 -6.107 1.00 97.38 102 SER A N 1
ATOM 807 C CA . SER A 1 102 ? 3.053 -9.439 -4.865 1.00 97.38 102 SER A CA 1
ATOM 808 C C . SER A 1 102 ? 3.262 -10.625 -3.928 1.00 97.38 102 SER A C 1
ATOM 810 O O . SER A 1 102 ? 3.464 -10.416 -2.735 1.00 97.38 102 SER A O 1
ATOM 812 N N . ASN A 1 103 ? 3.287 -11.855 -4.448 1.00 95.38 103 ASN A N 1
ATOM 813 C CA . ASN A 1 103 ? 3.575 -13.043 -3.642 1.00 95.38 103 ASN A CA 1
ATOM 814 C C . ASN A 1 103 ? 4.961 -12.962 -3.006 1.00 95.38 103 ASN A C 1
ATOM 816 O O . ASN A 1 103 ? 5.105 -13.250 -1.822 1.00 95.38 103 ASN A O 1
ATOM 820 N N . HIS A 1 104 ? 5.970 -12.539 -3.773 1.00 96.00 104 HIS A N 1
ATOM 821 C CA . HIS A 1 104 ? 7.320 -12.378 -3.245 1.00 96.00 104 HIS A CA 1
ATOM 822 C C . HIS A 1 104 ? 7.372 -11.332 -2.125 1.00 96.00 104 HIS A C 1
ATOM 824 O O . HIS A 1 104 ? 7.919 -11.606 -1.058 1.00 96.00 104 HIS A O 1
ATOM 830 N N . TYR A 1 105 ? 6.750 -10.168 -2.337 1.00 97.06 105 TYR A N 1
ATOM 831 C CA . TYR A 1 105 ? 6.710 -9.100 -1.340 1.00 97.06 105 TYR A CA 1
ATOM 832 C C . TYR A 1 105 ? 6.019 -9.543 -0.044 1.00 97.06 105 TYR A C 1
ATOM 834 O O . TYR A 1 105 ? 6.573 -9.395 1.043 1.00 97.06 105 TYR A O 1
ATOM 842 N N . TYR A 1 106 ? 4.835 -10.153 -0.145 1.00 95.06 106 TYR A N 1
ATOM 843 C CA . TYR A 1 106 ? 4.112 -10.621 1.036 1.00 95.06 106 TYR A CA 1
ATOM 844 C C . TYR A 1 106 ? 4.816 -11.796 1.725 1.00 95.06 106 TYR A C 1
ATOM 846 O O . TYR A 1 106 ? 4.798 -11.861 2.949 1.00 95.06 106 TYR A O 1
ATOM 854 N N . ALA A 1 107 ? 5.497 -12.684 0.994 1.00 94.50 107 ALA A N 1
ATOM 855 C CA . ALA A 1 107 ? 6.314 -13.731 1.608 1.00 94.50 107 ALA A CA 1
ATOM 856 C C . ALA A 1 107 ? 7.460 -13.142 2.448 1.00 94.50 107 ALA A C 1
ATOM 858 O O . ALA A 1 107 ? 7.702 -13.602 3.562 1.00 94.50 107 ALA A O 1
ATOM 859 N N . GLN A 1 108 ? 8.125 -12.090 1.959 1.00 95.12 108 GLN A N 1
ATOM 860 C CA . GLN A 1 108 ? 9.128 -11.359 2.740 1.00 95.12 108 GLN A CA 1
ATOM 861 C C . GLN A 1 108 ? 8.504 -10.684 3.967 1.00 95.12 108 GLN A C 1
ATOM 863 O O . GLN A 1 108 ? 9.046 -10.792 5.066 1.00 95.12 108 GLN A O 1
ATOM 868 N N . LEU A 1 109 ? 7.344 -10.047 3.803 1.00 95.00 109 LEU A N 1
ATOM 869 C CA . LEU A 1 109 ? 6.614 -9.395 4.891 1.00 95.00 109 LEU A CA 1
ATOM 870 C C . LEU A 1 109 ? 6.259 -10.383 6.019 1.00 95.00 109 LEU A C 1
ATOM 872 O O . LEU A 1 109 ? 6.542 -10.124 7.187 1.00 95.00 109 LEU A O 1
ATOM 876 N N . PHE A 1 110 ? 5.699 -11.542 5.661 1.00 94.00 110 PHE A N 1
ATOM 877 C CA . PHE A 1 110 ? 5.307 -12.605 6.594 1.00 94.00 110 PHE A CA 1
ATOM 878 C C . PHE A 1 110 ? 6.488 -13.418 7.148 1.00 94.00 110 PHE A C 1
ATOM 880 O O . PHE A 1 110 ? 6.318 -14.124 8.137 1.00 94.00 110 PHE A O 1
ATOM 887 N N . SER A 1 111 ? 7.683 -13.312 6.554 1.00 95.31 111 SER A N 1
ATOM 888 C CA . SER A 1 111 ? 8.909 -13.924 7.098 1.00 95.31 111 SER A CA 1
ATOM 889 C C . SER A 1 111 ? 9.435 -13.205 8.343 1.00 95.31 111 SER A C 1
ATOM 891 O O . SER A 1 111 ? 10.147 -13.798 9.152 1.00 95.31 111 SER A O 1
ATOM 893 N N . LYS A 1 112 ? 9.071 -11.929 8.520 1.00 96.12 112 LYS A N 1
ATOM 894 C CA . LYS A 1 112 ? 9.364 -11.165 9.735 1.00 96.12 112 LYS A CA 1
ATOM 895 C C . LYS A 1 112 ? 8.424 -11.611 10.847 1.00 96.12 112 LYS A C 1
ATOM 897 O O . LYS A 1 112 ? 7.263 -11.884 10.573 1.00 96.12 112 LYS A O 1
ATOM 902 N N . LYS A 1 113 ? 8.858 -11.553 12.109 1.00 96.06 113 LYS A N 1
ATOM 903 C CA . LYS A 1 113 ? 7.975 -11.807 13.265 1.00 96.06 113 LYS A CA 1
ATOM 904 C C . LYS A 1 113 ? 6.747 -10.890 13.281 1.00 96.06 113 LYS A C 1
ATOM 906 O O . LYS A 1 113 ? 5.656 -11.307 13.652 1.00 96.06 113 LYS A O 1
ATOM 911 N N . THR A 1 114 ? 6.936 -9.634 12.896 1.00 96.00 114 THR A N 1
ATOM 912 C CA . THR A 1 114 ? 5.887 -8.629 12.730 1.00 96.00 114 THR A CA 1
ATOM 913 C C . THR A 1 114 ? 6.392 -7.511 11.810 1.00 96.00 114 THR A C 1
ATOM 915 O O . THR A 1 114 ? 7.586 -7.449 11.520 1.00 96.00 114 THR A O 1
ATOM 918 N N . LEU A 1 115 ? 5.494 -6.624 11.376 1.00 95.56 115 LEU A N 1
ATOM 919 C CA . LEU A 1 115 ? 5.830 -5.348 10.742 1.00 95.56 115 LEU A CA 1
ATOM 920 C C . LEU A 1 115 ? 6.728 -4.494 11.643 1.00 95.56 115 LEU A C 1
ATOM 922 O O . LEU A 1 115 ? 6.523 -4.438 12.858 1.00 95.56 115 LEU A O 1
ATOM 926 N N . GLU A 1 116 ? 7.667 -3.784 11.036 1.00 93.06 116 GLU A N 1
ATOM 927 C CA . GLU A 1 116 ? 8.437 -2.717 11.675 1.00 93.06 116 GLU A CA 1
ATOM 928 C C . GLU A 1 116 ? 7.608 -1.426 11.726 1.00 93.06 116 GLU A C 1
ATOM 930 O O . GLU A 1 116 ? 7.610 -0.726 12.741 1.00 93.06 116 GLU A O 1
ATOM 935 N N . ASN A 1 117 ? 6.853 -1.145 10.657 1.00 93.69 117 ASN A N 1
ATOM 936 C CA . ASN A 1 117 ? 5.917 -0.026 10.559 1.00 93.69 117 ASN A CA 1
ATOM 937 C C . ASN A 1 117 ? 4.742 -0.376 9.622 1.00 93.69 117 ASN A C 1
ATOM 939 O O . ASN A 1 117 ? 4.893 -1.124 8.658 1.00 93.69 117 ASN A O 1
ATOM 943 N N . SER A 1 118 ? 3.556 0.182 9.865 1.00 95.50 118 SER A N 1
ATOM 944 C CA . SER A 1 118 ? 2.365 -0.070 9.039 1.00 95.50 118 SER A CA 1
ATOM 945 C C . SER A 1 118 ? 2.469 0.437 7.598 1.00 95.50 118 SER A C 1
ATOM 947 O O . SER A 1 118 ? 1.733 -0.050 6.740 1.00 95.50 118 SER A O 1
ATOM 949 N N . SER A 1 119 ? 3.382 1.364 7.297 1.00 93.56 119 SER A N 1
ATOM 950 C CA . SER A 1 119 ? 3.662 1.824 5.928 1.00 93.56 119 SER A CA 1
ATOM 951 C C . SER A 1 119 ? 4.157 0.716 4.996 1.00 93.56 119 SER A C 1
ATOM 953 O O . SER A 1 119 ? 3.941 0.807 3.788 1.00 93.56 119 SER A O 1
ATOM 955 N N . GLU A 1 120 ? 4.711 -0.377 5.533 1.00 95.75 120 GLU A N 1
ATOM 956 C CA . GLU A 1 120 ? 5.041 -1.586 4.764 1.00 95.75 120 GLU A CA 1
ATOM 957 C C . GLU A 1 120 ? 3.799 -2.221 4.110 1.00 95.75 120 GLU A C 1
ATOM 959 O O . GLU A 1 120 ? 3.902 -2.978 3.154 1.00 95.75 120 GLU A O 1
ATOM 964 N N . LEU A 1 121 ? 2.592 -1.896 4.582 1.00 96.75 121 LEU A N 1
ATOM 965 C CA . LEU A 1 121 ? 1.349 -2.348 3.955 1.00 96.75 121 LEU A CA 1
ATOM 966 C C . LEU A 1 121 ? 0.932 -1.488 2.759 1.00 96.75 121 LEU A C 1
ATOM 968 O O . LEU A 1 121 ? 0.009 -1.862 2.038 1.00 96.75 121 LEU A O 1
ATOM 972 N N . VAL A 1 122 ? 1.573 -0.337 2.543 1.00 95.25 122 VAL A N 1
ATOM 973 C CA . VAL A 1 122 ? 1.332 0.508 1.371 1.00 95.25 122 VAL A CA 1
ATOM 974 C C . VAL A 1 122 ? 2.290 0.099 0.272 1.00 95.25 122 VAL A C 1
ATOM 976 O O . VAL A 1 122 ? 3.352 0.696 0.083 1.00 95.25 122 VAL A O 1
ATOM 979 N N . PHE A 1 123 ? 1.891 -0.936 -0.459 1.00 97.75 123 PHE A N 1
ATOM 980 C CA . PHE A 1 123 ? 2.711 -1.539 -1.489 1.00 97.75 123 PHE A CA 1
ATOM 981 C C . PHE A 1 123 ? 2.299 -1.088 -2.897 1.00 97.75 123 PHE A C 1
ATOM 983 O O . PHE A 1 123 ? 1.112 -0.978 -3.228 1.00 97.75 123 PHE A O 1
ATOM 990 N N . PHE A 1 124 ? 3.290 -0.845 -3.755 1.00 98.56 124 PHE A N 1
ATOM 991 C CA . PHE A 1 124 ? 3.081 -0.596 -5.178 1.00 98.56 124 PHE A CA 1
ATOM 992 C C . PHE A 1 124 ? 4.109 -1.311 -6.062 1.00 98.56 124 PHE A C 1
ATOM 994 O O . PHE A 1 124 ? 5.213 -1.660 -5.652 1.00 98.56 124 PHE A O 1
ATOM 1001 N N . ILE A 1 125 ? 3.756 -1.497 -7.328 1.00 98.81 125 ILE A N 1
ATOM 1002 C CA . ILE A 1 125 ? 4.657 -1.998 -8.367 1.00 98.81 125 ILE A CA 1
ATOM 1003 C C . ILE A 1 125 ? 4.761 -0.929 -9.443 1.00 98.81 125 ILE A C 1
ATOM 1005 O O . ILE A 1 125 ? 3.740 -0.431 -9.914 1.00 98.81 125 ILE A O 1
ATOM 1009 N N . LEU A 1 126 ? 5.982 -0.608 -9.862 1.00 98.81 126 LEU A N 1
ATOM 1010 C CA . LEU A 1 126 ? 6.256 0.213 -11.035 1.00 98.81 126 LEU A CA 1
ATOM 1011 C C . LEU A 1 126 ? 6.819 -0.682 -12.139 1.00 98.81 126 LEU A C 1
ATOM 1013 O O . LEU A 1 126 ? 7.990 -1.049 -12.116 1.00 98.81 126 LEU A O 1
ATOM 1017 N N . PHE A 1 127 ? 5.988 -1.052 -13.111 1.00 98.81 127 PHE A N 1
ATOM 1018 C CA . PHE A 1 127 ? 6.429 -1.812 -14.281 1.00 98.81 127 PHE A CA 1
ATOM 1019 C C . PHE A 1 127 ? 6.789 -0.858 -15.416 1.00 98.81 127 PHE A C 1
ATOM 1021 O O . PHE A 1 127 ? 5.958 -0.029 -15.786 1.00 98.81 127 PHE A O 1
ATOM 1028 N N . SER A 1 128 ? 7.990 -0.950 -15.986 1.00 98.62 128 SER A N 1
ATOM 1029 C CA . SER A 1 128 ? 8.465 0.042 -16.955 1.00 98.62 128 SER A CA 1
ATOM 1030 C C . SER A 1 128 ? 9.344 -0.508 -18.078 1.00 98.62 128 SER A C 1
ATOM 1032 O O . SER A 1 128 ? 9.823 -1.642 -18.052 1.00 98.62 128 SER A O 1
ATOM 1034 N N . PHE A 1 129 ? 9.519 0.332 -19.092 1.00 98.44 129 PHE A N 1
ATOM 1035 C CA . PHE A 1 129 ? 10.564 0.266 -20.102 1.00 98.44 129 PHE A CA 1
ATOM 1036 C C . PHE A 1 129 ? 11.104 1.682 -20.321 1.00 98.44 129 PHE A C 1
ATOM 1038 O O . PHE A 1 129 ? 10.343 2.604 -20.635 1.00 98.44 129 PHE A O 1
ATOM 1045 N N . ALA A 1 130 ? 12.413 1.849 -20.154 1.00 97.75 130 ALA A N 1
ATOM 1046 C CA . ALA A 1 130 ? 13.120 3.107 -20.359 1.00 97.75 130 ALA A CA 1
ATOM 1047 C C . ALA A 1 130 ? 13.885 3.103 -21.694 1.00 97.75 130 ALA A C 1
ATOM 1049 O O . ALA A 1 130 ? 14.933 2.467 -21.814 1.00 97.75 130 ALA A O 1
ATOM 1050 N N . ASP A 1 131 ? 13.409 3.862 -22.684 1.00 96.94 131 ASP A N 1
ATOM 1051 C CA . ASP A 1 131 ? 14.189 4.177 -23.883 1.00 96.94 131 ASP A CA 1
ATOM 1052 C C . ASP A 1 131 ? 15.128 5.345 -23.576 1.00 96.94 131 ASP A C 1
ATOM 1054 O O . ASP A 1 131 ? 14.808 6.520 -23.767 1.00 96.94 131 ASP A O 1
ATOM 1058 N N . LEU A 1 132 ? 16.311 5.000 -23.079 1.00 94.44 132 LEU A N 1
ATOM 1059 C CA . LEU A 1 132 ? 17.340 5.962 -22.696 1.00 94.44 132 LEU A CA 1
ATOM 1060 C C . LEU A 1 132 ? 17.962 6.688 -23.895 1.00 94.44 132 LEU A C 1
ATOM 1062 O O . LEU A 1 132 ? 18.567 7.737 -23.706 1.00 94.44 132 LEU A O 1
ATOM 1066 N N . LYS A 1 133 ? 17.802 6.165 -25.121 1.00 92.25 133 LYS A N 1
ATOM 1067 C CA . LYS A 1 133 ? 18.288 6.831 -26.339 1.00 92.25 133 LYS A CA 1
ATOM 1068 C C . LYS A 1 133 ? 17.387 7.996 -26.718 1.00 92.25 133 LYS A C 1
ATOM 1070 O O . LYS A 1 133 ? 17.873 9.032 -27.155 1.00 92.25 133 LYS A O 1
ATOM 1075 N N . THR A 1 134 ? 16.073 7.822 -26.576 1.00 93.69 134 THR A N 1
ATOM 1076 C CA . THR A 1 134 ? 15.096 8.868 -26.914 1.00 93.69 134 THR A CA 1
ATOM 1077 C C . THR A 1 134 ? 14.550 9.611 -25.696 1.00 93.69 134 THR A C 1
ATOM 1079 O O . THR A 1 134 ? 13.755 10.533 -25.868 1.00 93.69 134 THR A O 1
ATOM 1082 N N . HIS A 1 135 ? 14.987 9.247 -24.485 1.00 94.56 135 HIS A N 1
ATOM 1083 C CA . HIS A 1 135 ? 14.474 9.740 -23.203 1.00 94.56 135 HIS A CA 1
ATOM 1084 C C . HIS A 1 135 ? 12.949 9.591 -23.080 1.00 94.56 135 HIS A C 1
ATOM 1086 O O . HIS A 1 135 ? 12.256 10.483 -22.584 1.00 94.56 135 HIS A O 1
ATOM 1092 N N . LYS A 1 136 ? 12.412 8.463 -23.558 1.00 96.88 136 LYS A N 1
ATOM 1093 C CA . LYS A 1 136 ? 10.986 8.128 -23.475 1.00 96.88 136 LYS A CA 1
ATOM 1094 C C . LYS A 1 136 ? 10.783 6.939 -22.558 1.00 96.88 136 LYS A C 1
ATOM 1096 O O . LYS A 1 136 ? 11.470 5.930 -22.672 1.00 96.88 136 LYS A O 1
ATOM 1101 N N . TYR A 1 137 ? 9.800 7.039 -21.677 1.00 98.00 137 TYR A N 1
ATOM 1102 C CA . TYR A 1 137 ? 9.553 6.022 -20.664 1.00 98.00 137 TYR A CA 1
ATOM 1103 C C . TYR A 1 137 ? 8.117 5.540 -20.777 1.00 98.00 137 TYR A C 1
ATOM 1105 O O . TYR A 1 137 ? 7.184 6.340 -20.695 1.00 98.00 137 TYR A O 1
ATOM 1113 N N . LEU A 1 138 ? 7.948 4.232 -20.956 1.00 98.25 138 LEU A N 1
ATOM 1114 C CA . LEU A 1 138 ? 6.669 3.551 -20.801 1.00 98.25 138 LEU A CA 1
ATOM 1115 C C . LEU A 1 138 ? 6.608 2.997 -19.386 1.00 98.25 138 LEU A C 1
ATOM 1117 O O . LEU A 1 138 ? 7.558 2.361 -18.936 1.00 98.25 138 LEU A O 1
ATOM 1121 N N . TYR A 1 139 ? 5.514 3.236 -18.674 1.00 98.56 139 TYR A N 1
ATOM 1122 C CA . TYR A 1 139 ? 5.395 2.787 -17.293 1.00 98.56 139 TYR A CA 1
ATOM 1123 C C . TYR A 1 139 ? 3.950 2.521 -16.894 1.00 98.56 139 TYR A C 1
ATOM 1125 O O . TYR A 1 139 ? 3.011 3.072 -17.468 1.00 98.56 139 TYR A O 1
ATOM 1133 N N . TRP A 1 140 ? 3.760 1.667 -15.897 1.00 98.56 140 TRP A N 1
ATOM 1134 C CA . TRP A 1 140 ? 2.452 1.325 -15.372 1.00 98.56 140 TRP A CA 1
ATOM 1135 C C . TRP A 1 140 ? 2.557 1.008 -13.883 1.00 98.56 140 TRP A C 1
ATOM 1137 O O . TRP A 1 140 ? 3.327 0.131 -13.488 1.00 98.56 140 TRP A O 1
ATOM 1147 N N . PHE A 1 141 ? 1.794 1.731 -13.066 1.00 98.69 141 PHE A N 1
ATOM 1148 C CA . PHE A 1 141 ? 1.673 1.438 -11.645 1.00 98.69 141 PHE A CA 1
ATOM 1149 C C . PHE A 1 141 ? 0.636 0.344 -11.394 1.00 98.69 141 PHE A C 1
ATOM 1151 O O . PHE A 1 141 ? -0.409 0.298 -12.049 1.00 98.69 141 PHE A O 1
ATOM 1158 N N . ALA A 1 142 ? 0.900 -0.491 -10.397 1.00 98.62 142 ALA A N 1
ATOM 1159 C CA . ALA A 1 142 ? -0.104 -1.314 -9.742 1.00 98.62 142 ALA A CA 1
ATOM 1160 C C . ALA A 1 142 ? -0.066 -1.086 -8.229 1.00 98.62 142 ALA A C 1
ATOM 1162 O O . ALA A 1 142 ? 1.003 -0.887 -7.658 1.00 98.62 142 ALA A O 1
ATOM 1163 N N . PHE A 1 143 ? -1.229 -1.168 -7.591 1.00 97.94 143 PHE A N 1
ATOM 1164 C CA . PHE A 1 143 ? -1.427 -1.099 -6.144 1.00 97.94 143 PHE A CA 1
ATOM 1165 C C . PHE A 1 143 ? -2.086 -2.409 -5.704 1.00 97.94 143 PHE A C 1
ATOM 1167 O O . PHE A 1 143 ? -3.318 -2.501 -5.702 1.00 97.94 143 PHE A O 1
ATOM 1174 N N . PRO A 1 144 ? -1.299 -3.468 -5.464 1.00 97.75 144 PRO A N 1
ATOM 1175 C CA . PRO A 1 144 ? -1.840 -4.815 -5.372 1.00 97.75 144 PRO A CA 1
ATOM 1176 C C . PRO A 1 144 ? -2.758 -5.003 -4.163 1.00 97.75 144 PRO A C 1
ATOM 1178 O O . PRO A 1 144 ? -2.449 -4.579 -3.058 1.00 97.75 144 PRO A O 1
ATOM 1181 N N . VAL A 1 145 ? -3.881 -5.685 -4.368 1.00 95.94 145 VAL A N 1
ATOM 1182 C CA . VAL A 1 145 ? -4.776 -6.167 -3.306 1.00 95.94 145 VAL A CA 1
ATOM 1183 C C . VAL A 1 145 ? -5.217 -7.587 -3.620 1.00 95.94 145 VAL A C 1
ATOM 1185 O O . VAL A 1 145 ? -5.313 -7.975 -4.790 1.00 95.94 145 VAL A O 1
ATOM 1188 N N . PHE A 1 146 ? -5.557 -8.336 -2.577 1.00 93.38 146 PHE A N 1
ATOM 1189 C CA . PHE A 1 146 ? -6.172 -9.647 -2.720 1.00 93.38 146 PHE A CA 1
ATOM 1190 C C . PHE A 1 146 ? -7.506 -9.524 -3.463 1.00 93.38 146 PHE A C 1
ATOM 1192 O O . PHE A 1 146 ? -8.400 -8.765 -3.074 1.00 93.38 146 PHE A O 1
ATOM 1199 N N . ARG A 1 147 ? -7.634 -10.266 -4.563 1.00 91.25 147 ARG A N 1
ATOM 1200 C CA . ARG A 1 147 ? -8.841 -10.292 -5.393 1.00 91.25 147 ARG A CA 1
ATOM 1201 C C . ARG A 1 147 ? -10.007 -10.927 -4.647 1.00 91.25 147 ARG A C 1
ATOM 1203 O O . ARG A 1 147 ? -11.116 -10.403 -4.697 1.00 91.25 147 ARG A O 1
ATOM 1210 N N . ASP A 1 148 ? -9.715 -12.023 -3.957 1.00 88.19 148 ASP A N 1
ATOM 1211 C CA . ASP A 1 148 ? -10.712 -12.906 -3.353 1.00 88.19 148 ASP A CA 1
ATOM 1212 C C . ASP A 1 148 ? -11.062 -12.498 -1.909 1.00 88.19 148 ASP A C 1
ATOM 1214 O O . ASP A 1 148 ? -11.914 -13.119 -1.283 1.00 88.19 148 ASP A O 1
ATOM 1218 N N . VAL A 1 149 ? -10.473 -11.398 -1.415 1.00 90.00 149 VAL A N 1
ATOM 1219 C CA . VAL A 1 149 ? -10.899 -10.693 -0.198 1.00 90.00 149 VAL A CA 1
ATOM 1220 C C . VAL A 1 149 ? -11.719 -9.472 -0.592 1.00 90.00 149 VAL A C 1
ATOM 1222 O O . VAL A 1 149 ? -11.236 -8.551 -1.263 1.00 90.00 149 VAL A O 1
ATOM 1225 N N . PHE A 1 150 ? -12.970 -9.450 -0.151 1.00 90.62 150 PHE A N 1
ATOM 1226 C CA . PHE A 1 150 ? -13.898 -8.356 -0.402 1.00 90.62 150 PHE A CA 1
ATOM 1227 C C . PHE A 1 150 ? -14.679 -8.011 0.860 1.00 90.62 150 PHE A C 1
ATOM 1229 O O . PHE A 1 150 ? -14.703 -8.753 1.836 1.00 90.62 150 PHE A O 1
ATOM 1236 N N . PHE A 1 151 ? -15.301 -6.837 0.852 1.00 92.69 151 PHE A N 1
ATOM 1237 C CA . PHE A 1 151 ? -15.920 -6.268 2.042 1.00 92.69 151 PHE A CA 1
ATOM 1238 C C . PHE A 1 151 ? -17.354 -5.880 1.724 1.00 92.69 151 PHE A C 1
ATOM 1240 O O . PHE A 1 151 ? -17.604 -5.226 0.708 1.00 92.69 151 PHE A O 1
ATOM 1247 N N . LYS A 1 152 ? -18.295 -6.264 2.587 1.00 92.94 152 LYS A N 1
ATOM 1248 C CA . LYS A 1 152 ? -19.677 -5.772 2.527 1.00 92.94 152 LYS A CA 1
ATOM 1249 C C . LYS A 1 152 ? -19.839 -4.586 3.469 1.00 92.94 152 LYS A C 1
ATOM 1251 O O . LYS A 1 152 ? -19.241 -4.556 4.545 1.00 92.94 152 LYS A O 1
ATOM 1256 N N . LYS A 1 153 ? -20.639 -3.602 3.054 1.00 89.62 153 LYS A N 1
ATOM 1257 C CA . LYS A 1 153 ? -21.002 -2.464 3.904 1.00 89.62 153 LYS A CA 1
ATOM 1258 C C . LYS A 1 153 ? -21.812 -2.988 5.090 1.00 89.62 153 LYS A C 1
ATOM 1260 O O . LYS A 1 153 ? -22.810 -3.678 4.895 1.00 89.62 153 LYS A O 1
ATOM 1265 N N . GLY A 1 154 ? -21.368 -2.669 6.299 1.00 85.25 154 GLY A N 1
ATOM 1266 C CA . GLY A 1 154 ? -22.128 -2.916 7.514 1.00 85.25 154 GLY A CA 1
ATOM 1267 C C . GLY A 1 154 ? -23.216 -1.861 7.728 1.00 85.25 154 GLY A C 1
ATOM 1268 O O . GLY A 1 154 ? -23.453 -0.990 6.891 1.00 85.25 154 GLY A O 1
ATOM 1269 N N . GLN A 1 155 ? -23.892 -1.947 8.873 1.00 81.44 155 GLN A N 1
ATOM 1270 C CA . GLN A 1 155 ? -25.019 -1.070 9.209 1.00 81.44 155 GLN A CA 1
ATOM 1271 C C . GLN A 1 155 ? -24.598 0.338 9.659 1.00 81.44 155 GLN A C 1
ATOM 1273 O O . GLN A 1 155 ? -25.397 1.269 9.591 1.00 81.44 155 GLN A O 1
ATOM 1278 N N . THR A 1 156 ? -23.360 0.507 10.130 1.00 83.12 156 THR A N 1
ATOM 1279 C CA . THR A 1 156 ? -22.894 1.772 10.709 1.00 83.12 156 THR A CA 1
ATOM 1280 C C . THR A 1 156 ? -22.139 2.586 9.670 1.00 83.12 156 THR A C 1
ATOM 1282 O O . THR A 1 156 ? -21.199 2.083 9.056 1.00 83.12 156 THR A O 1
ATOM 1285 N N . TYR A 1 157 ? -22.500 3.862 9.542 1.00 89.06 157 TYR A N 1
ATOM 1286 C CA . TYR A 1 157 ? -21.724 4.883 8.842 1.00 89.06 157 TYR A CA 1
ATOM 1287 C C . TYR A 1 157 ? -22.063 6.255 9.439 1.00 89.06 157 TYR A C 1
ATOM 1289 O O . TYR A 1 157 ? -23.132 6.806 9.178 1.00 89.06 157 TYR A O 1
ATOM 1297 N N . THR A 1 158 ? -21.194 6.789 10.295 1.00 91.31 158 THR A N 1
ATOM 1298 C CA . THR A 1 158 ? -21.464 8.016 11.061 1.00 91.31 158 THR A CA 1
ATOM 1299 C C . THR A 1 158 ? -20.197 8.829 11.292 1.00 91.31 158 THR A C 1
ATOM 1301 O O . THR A 1 158 ? -19.084 8.313 11.203 1.00 91.31 158 THR A O 1
ATOM 1304 N N . LEU A 1 159 ? -20.353 10.100 11.664 1.00 90.62 159 LEU A N 1
ATOM 1305 C CA . LEU A 1 159 ? -19.232 10.895 12.162 1.00 90.62 159 LEU A CA 1
ATOM 1306 C C . LEU A 1 159 ? -18.745 10.350 13.510 1.00 90.62 159 LEU A C 1
ATOM 1308 O O . LEU A 1 159 ? -19.539 9.889 14.335 1.00 90.62 159 LEU A O 1
ATOM 1312 N N . LEU A 1 160 ? -17.440 10.447 13.754 1.00 90.25 160 LEU A N 1
ATOM 1313 C CA . LEU A 1 160 ? -16.828 10.068 15.025 1.00 90.25 160 LEU A CA 1
ATOM 1314 C C . LEU A 1 160 ? -17.406 10.895 16.178 1.00 90.25 160 LEU A C 1
ATOM 1316 O O . LEU A 1 160 ? -17.734 10.342 17.224 1.00 90.25 160 LEU A O 1
ATOM 1320 N N . SER A 1 161 ? -17.641 12.188 15.945 1.00 90.50 161 SER A N 1
ATOM 1321 C CA . SER A 1 161 ? -18.307 13.095 16.890 1.00 90.50 161 SER A CA 1
ATOM 1322 C C . SER A 1 161 ? -19.742 12.696 17.250 1.00 90.50 161 SER A C 1
ATOM 1324 O O . SER A 1 161 ? -20.223 13.068 18.315 1.00 90.50 161 SER A O 1
ATOM 1326 N N . SER A 1 162 ? -20.432 11.924 16.404 1.00 89.31 162 SER A N 1
ATOM 1327 C CA . SER A 1 162 ? -21.755 11.374 16.730 1.00 89.31 162 SER A CA 1
ATOM 1328 C C . SER A 1 162 ? -21.669 10.123 17.606 1.00 89.31 162 SER A C 1
ATOM 1330 O O . SER A 1 162 ? -22.621 9.807 18.313 1.00 89.31 162 SER A O 1
ATOM 1332 N N . LYS A 1 163 ? -20.543 9.400 17.563 1.00 85.12 163 LYS A N 1
ATOM 1333 C CA . LYS A 1 163 ? -20.329 8.168 18.334 1.00 85.12 163 LYS A CA 1
ATOM 1334 C C . LYS A 1 163 ? -19.661 8.434 19.686 1.00 85.12 163 LYS A C 1
ATOM 1336 O O . LYS A 1 163 ? -19.905 7.705 20.644 1.00 85.12 163 LYS A O 1
ATOM 1341 N N . PHE A 1 164 ? -18.801 9.447 19.765 1.00 83.69 164 PHE A N 1
ATOM 1342 C CA . PHE A 1 164 ? -18.019 9.778 20.954 1.00 83.69 164 PHE A CA 1
ATOM 1343 C C . PHE A 1 164 ? -18.576 11.063 21.575 1.00 83.69 164 PHE A C 1
ATOM 1345 O O . PHE A 1 164 ? -18.681 12.087 20.906 1.00 83.69 164 PHE A O 1
ATOM 1352 N N . GLN A 1 165 ? -18.917 11.022 22.866 1.00 83.31 165 GLN A N 1
ATOM 1353 C CA . GLN A 1 165 ? -19.280 12.225 23.630 1.00 83.31 165 GLN A CA 1
ATOM 1354 C C . GLN A 1 165 ? -18.122 13.239 23.629 1.00 83.31 165 GLN A C 1
ATOM 1356 O O . GLN A 1 165 ? -16.96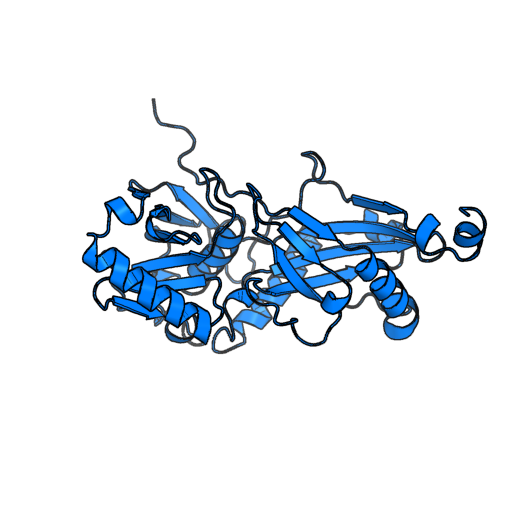6 12.838 23.496 1.00 83.31 165 GLN A O 1
ATOM 1361 N N . ARG A 1 166 ? -18.408 14.538 23.818 1.00 81.00 166 ARG A N 1
ATOM 1362 C CA . ARG A 1 166 ? -17.410 15.625 23.686 1.00 81.00 166 ARG A CA 1
ATOM 1363 C C . ARG A 1 166 ? -16.118 15.377 24.473 1.00 81.00 166 ARG A C 1
ATOM 1365 O O . ARG A 1 166 ? -15.043 15.457 23.888 1.00 81.00 166 ARG A O 1
ATOM 1372 N N . ASP A 1 167 ? -16.215 14.992 25.743 1.00 81.38 167 ASP A N 1
ATOM 1373 C CA . ASP A 1 167 ? -15.032 14.766 26.591 1.00 81.38 167 ASP A CA 1
ATOM 1374 C C . ASP A 1 167 ? -14.207 13.551 26.129 1.00 81.38 167 ASP A C 1
ATOM 1376 O O . ASP A 1 167 ? -12.971 13.558 26.139 1.00 81.38 167 ASP A O 1
ATOM 1380 N N . LYS A 1 168 ? -14.889 12.507 25.641 1.00 86.94 168 LYS A N 1
ATOM 1381 C CA . LYS A 1 168 ? -14.245 11.326 25.044 1.00 86.94 168 LYS A CA 1
ATOM 1382 C C . LYS A 1 168 ? -13.586 11.647 23.707 1.00 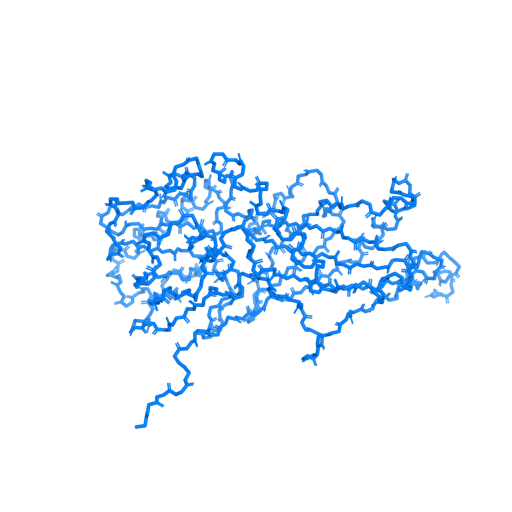86.94 168 LYS A C 1
ATOM 1384 O O . LYS A 1 168 ? -12.552 11.079 23.386 1.00 86.94 168 LYS A O 1
ATOM 1389 N N . LEU A 1 169 ? -14.170 12.553 22.928 1.00 90.25 169 LEU A N 1
ATOM 1390 C CA . LEU A 1 169 ? -13.609 12.984 21.653 1.00 90.25 169 LEU A CA 1
ATOM 1391 C C . LEU A 1 169 ? -12.329 13.804 21.861 1.00 90.25 169 LEU A C 1
ATOM 1393 O O . LEU A 1 169 ? -11.346 13.567 21.167 1.00 90.25 169 LEU A O 1
ATOM 1397 N N . PHE A 1 170 ? -12.321 14.708 22.845 1.00 90.44 170 PHE A N 1
ATOM 1398 C CA . PHE A 1 170 ? -11.137 15.499 23.189 1.00 90.44 170 PHE A CA 1
ATOM 1399 C C . PHE A 1 170 ? -9.979 14.617 23.678 1.00 90.44 170 PHE A C 1
ATOM 1401 O O . PHE A 1 170 ? -8.854 14.731 23.194 1.00 90.44 170 PHE A O 1
ATOM 1408 N N . SER A 1 171 ? -10.260 13.693 24.603 1.00 91.38 171 SER A N 1
ATOM 1409 C CA . SER A 1 171 ? -9.252 12.740 25.091 1.00 91.38 171 SER A CA 1
ATOM 1410 C C . SER A 1 171 ? -8.746 11.810 23.985 1.00 91.38 171 SER A C 1
ATOM 1412 O O . SER A 1 171 ? -7.537 11.603 23.882 1.00 91.38 171 SER A O 1
ATOM 1414 N N . PHE A 1 172 ? -9.633 11.319 23.113 1.00 94.00 172 PHE A N 1
ATOM 1415 C CA . PHE A 1 172 ? -9.250 10.554 21.926 1.00 94.00 172 PHE A CA 1
ATOM 1416 C C . PHE A 1 172 ? -8.316 11.356 21.015 1.00 94.00 172 PHE A C 1
ATOM 1418 O O . PHE A 1 172 ? -7.281 10.839 20.605 1.00 94.00 172 PHE A O 1
ATOM 1425 N N . GLU A 1 173 ? -8.649 12.614 20.708 1.00 93.75 173 GLU A N 1
ATOM 1426 C CA . GLU A 1 173 ? -7.842 13.469 19.831 1.00 93.75 173 GLU A CA 1
ATOM 1427 C C . GLU A 1 173 ? -6.437 13.707 20.396 1.00 93.75 173 GLU A C 1
ATOM 1429 O O . GLU A 1 173 ? -5.456 13.603 19.657 1.00 93.75 173 GLU A O 1
ATOM 1434 N N . LEU A 1 174 ? -6.322 13.975 21.700 1.00 93.31 174 LEU A N 1
ATOM 1435 C CA . LEU A 1 174 ? -5.029 14.163 22.358 1.00 93.31 174 LEU A CA 1
ATOM 1436 C C . LEU A 1 174 ? -4.176 12.889 22.293 1.00 93.31 174 LEU A C 1
ATOM 1438 O O . LEU A 1 174 ? -3.020 12.935 21.873 1.00 93.31 174 LEU A O 1
ATOM 1442 N N . GLN A 1 175 ? -4.754 11.742 22.660 1.00 93.75 175 GLN A N 1
ATOM 1443 C CA . GLN A 1 175 ? -4.062 10.452 22.619 1.00 93.75 175 GLN A CA 1
ATOM 1444 C C . GLN A 1 175 ? -3.651 10.065 21.195 1.00 93.75 175 GLN A C 1
ATOM 1446 O O . GLN A 1 175 ? -2.550 9.559 20.991 1.00 93.75 175 GLN A O 1
ATOM 1451 N N . PHE A 1 176 ? -4.515 10.323 20.215 1.00 93.25 176 PHE A N 1
ATOM 1452 C CA . PHE A 1 176 ? -4.252 10.060 18.806 1.00 93.25 176 PHE A CA 1
ATOM 1453 C C . PHE A 1 176 ? -3.063 10.879 18.290 1.00 93.25 176 PHE A C 1
ATOM 1455 O O . PHE A 1 176 ? -2.153 10.309 17.689 1.00 93.25 176 PHE A O 1
ATOM 1462 N N . LYS A 1 177 ? -3.019 12.189 18.577 1.00 92.00 177 LYS A N 1
ATOM 1463 C CA . LYS A 1 177 ? -1.885 13.051 18.198 1.00 92.00 177 LYS A CA 1
ATOM 1464 C C . LYS A 1 177 ? -0.579 12.561 18.821 1.00 92.00 177 LYS A C 1
ATOM 1466 O O . LYS A 1 177 ? 0.387 12.332 18.102 1.00 92.00 177 LYS A O 1
ATOM 1471 N N . MET A 1 178 ? -0.586 12.284 20.128 1.00 93.06 178 MET A N 1
ATOM 1472 C CA . MET A 1 178 ? 0.583 11.745 20.835 1.00 93.06 178 MET A CA 1
ATOM 1473 C C . MET A 1 178 ? 1.034 10.382 20.288 1.00 93.06 178 MET A C 1
ATOM 1475 O O . MET A 1 178 ? 2.227 10.078 20.278 1.00 93.06 178 MET A O 1
ATOM 1479 N N . PHE A 1 179 ? 0.091 9.532 19.872 1.00 93.62 179 PHE A N 1
ATOM 1480 C CA . PHE A 1 179 ? 0.395 8.245 19.255 1.00 93.62 179 PHE A CA 1
ATOM 1481 C C . PHE A 1 179 ? 1.071 8.435 17.896 1.00 93.62 179 PHE A C 1
ATOM 1483 O O . PHE A 1 179 ? 2.114 7.823 17.659 1.00 93.62 179 PHE A O 1
ATOM 1490 N N . LEU A 1 180 ? 0.531 9.293 17.025 1.00 89.62 180 LEU A N 1
ATOM 1491 C CA . LEU A 1 180 ? 1.113 9.556 15.708 1.00 89.62 180 LEU A CA 1
ATOM 1492 C C . LEU A 1 180 ? 2.498 10.193 15.796 1.00 89.62 180 LEU A C 1
ATOM 1494 O O . LEU A 1 180 ? 3.402 9.723 15.116 1.00 89.62 180 LEU A O 1
ATOM 1498 N N . GLU A 1 181 ? 2.698 11.180 16.671 1.00 88.75 181 GLU A N 1
ATOM 1499 C CA . GLU A 1 181 ? 4.007 11.823 16.872 1.00 88.75 181 GLU A CA 1
ATOM 1500 C C . GLU A 1 181 ? 5.107 10.817 17.242 1.00 88.75 181 GLU A C 1
ATOM 1502 O O . GLU A 1 181 ? 6.258 10.972 16.849 1.00 88.75 181 GLU A O 1
ATOM 1507 N N . LYS A 1 182 ? 4.758 9.760 17.986 1.00 89.44 182 LYS A N 1
ATOM 1508 C CA . LYS A 1 182 ? 5.712 8.735 18.436 1.00 89.44 182 LYS A CA 1
ATOM 1509 C C . LYS A 1 182 ? 5.889 7.572 17.469 1.00 89.44 182 LYS A C 1
ATOM 1511 O O . LYS A 1 182 ? 6.853 6.818 17.603 1.00 89.44 182 LYS A O 1
ATOM 1516 N N . SER A 1 183 ? 4.905 7.318 16.614 1.00 89.69 183 SER A N 1
ATOM 1517 C CA . SER A 1 183 ? 4.814 6.068 15.850 1.00 89.69 183 SER A CA 1
ATOM 1518 C C . SER A 1 183 ? 4.873 6.260 14.344 1.00 89.69 183 SER A C 1
ATOM 1520 O O . SER A 1 183 ? 5.369 5.372 13.656 1.00 89.69 183 SER A O 1
ATOM 1522 N N . ASN A 1 184 ? 4.403 7.408 13.852 1.00 88.69 184 ASN A N 1
ATOM 1523 C CA . ASN A 1 184 ? 4.223 7.700 12.436 1.00 88.69 184 ASN A CA 1
ATOM 1524 C C . ASN A 1 184 ? 3.476 6.574 11.687 1.00 88.69 184 ASN A C 1
ATOM 1526 O O . ASN A 1 184 ? 3.848 6.180 10.585 1.00 88.69 184 ASN A O 1
ATOM 1530 N N . GLU A 1 185 ? 2.451 5.999 12.325 1.00 91.88 185 GLU A N 1
ATOM 1531 C CA . GLU A 1 185 ? 1.686 4.873 11.781 1.00 91.88 185 GLU A CA 1
ATOM 1532 C C . GLU A 1 185 ? 0.528 5.355 10.905 1.00 91.88 185 GLU A C 1
ATOM 1534 O O . GLU A 1 185 ? -0.293 6.174 11.325 1.00 91.88 185 GLU A O 1
ATOM 1539 N N . LEU A 1 186 ? 0.423 4.784 9.707 1.00 92.25 186 LEU A N 1
ATOM 1540 C CA . LEU A 1 186 ? -0.719 4.982 8.818 1.00 92.25 186 LEU A CA 1
ATOM 1541 C C . LEU A 1 186 ? -1.910 4.106 9.227 1.00 92.25 186 LEU A C 1
ATOM 1543 O O . LEU A 1 186 ? -3.064 4.540 9.179 1.00 92.25 186 LEU A O 1
ATOM 1547 N N . PHE A 1 187 ? -1.624 2.870 9.644 1.00 96.00 187 PHE A N 1
ATOM 1548 C CA . PHE A 1 187 ? -2.619 1.890 10.066 1.00 96.00 187 PHE A CA 1
ATOM 1549 C C . PHE A 1 187 ? -2.337 1.394 11.478 1.00 96.00 187 PHE A C 1
ATOM 1551 O O . PHE A 1 187 ? -1.209 1.060 11.835 1.00 96.00 187 PHE A O 1
ATOM 1558 N N . PHE A 1 188 ? -3.382 1.314 12.289 1.00 96.81 188 PHE A N 1
ATOM 1559 C CA . PHE A 1 188 ? -3.278 0.920 13.692 1.00 96.81 188 PHE A CA 1
ATOM 1560 C C . PHE A 1 188 ? -4.639 0.476 14.221 1.00 96.81 188 PHE A C 1
ATOM 1562 O O . PHE A 1 188 ? -5.646 0.501 13.509 1.00 96.81 188 PHE A O 1
ATOM 1569 N N . VAL A 1 189 ? -4.681 0.057 15.483 1.00 97.25 189 VAL A N 1
ATOM 1570 C CA . VAL A 1 189 ? -5.918 -0.359 16.147 1.00 97.25 189 VAL A CA 1
ATOM 1571 C C . VAL A 1 189 ? -6.186 0.517 17.359 1.00 97.25 189 VAL A C 1
ATOM 1573 O O . VAL A 1 189 ? -5.281 0.809 18.134 1.00 97.25 189 VAL A O 1
ATOM 1576 N N . TYR A 1 190 ? -7.439 0.925 17.540 1.00 96.88 190 TYR A N 1
ATOM 1577 C CA . TYR A 1 190 ? -7.908 1.592 18.750 1.00 96.88 190 TYR A CA 1
ATOM 1578 C C . TYR A 1 190 ? -8.874 0.690 19.517 1.00 96.88 190 TYR A C 1
ATOM 1580 O O . TYR A 1 190 ? -9.842 0.183 18.949 1.00 96.88 190 TYR A O 1
ATOM 1588 N N . ASN A 1 191 ? -8.632 0.517 20.815 1.00 95.75 191 ASN A N 1
ATOM 1589 C CA . ASN A 1 191 ? -9.542 -0.165 21.728 1.00 95.75 191 ASN A CA 1
ATOM 1590 C C . ASN A 1 191 ? -10.254 0.873 22.601 1.00 95.75 191 ASN A C 1
ATOM 1592 O O . ASN A 1 191 ? -9.633 1.526 23.440 1.00 95.75 191 ASN A O 1
ATOM 1596 N N . SER A 1 192 ? -11.569 1.016 22.432 1.00 93.31 192 SER A N 1
ATOM 1597 C CA . SER A 1 192 ? -12.359 2.021 23.150 1.00 93.31 192 SER A CA 1
ATOM 1598 C C . SER A 1 192 ? -12.627 1.678 24.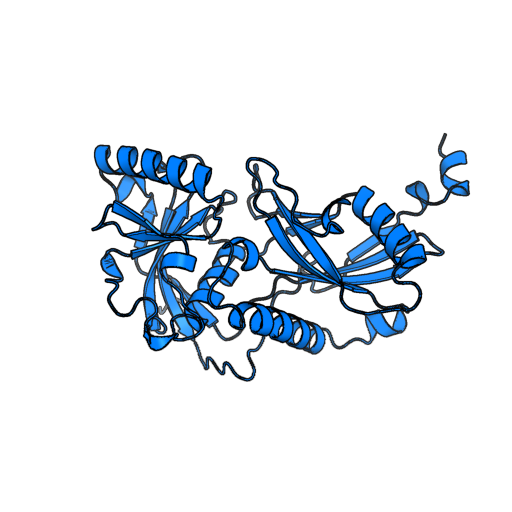615 1.00 93.31 192 SER A C 1
ATOM 1600 O O . SER A 1 192 ? -12.964 2.568 25.390 1.00 93.31 192 SER A O 1
ATOM 1602 N N . LYS A 1 193 ? -12.528 0.401 25.005 1.00 92.25 193 LYS A N 1
ATOM 1603 C CA . LYS A 1 193 ? -12.688 -0.023 26.404 1.00 92.25 193 LYS A CA 1
ATOM 1604 C C . LYS A 1 193 ? -11.446 0.336 27.217 1.00 92.25 193 LYS A C 1
ATOM 1606 O O . LYS A 1 193 ? -11.565 0.806 28.341 1.00 92.25 193 LYS A O 1
ATOM 1611 N N . GLU A 1 194 ? -10.274 0.157 26.616 1.00 92.81 194 GLU A N 1
ATOM 1612 C CA . GLU A 1 194 ? -8.971 0.470 27.216 1.00 92.81 194 GLU A CA 1
ATOM 1613 C C . GLU A 1 194 ? -8.533 1.918 26.957 1.00 92.81 194 GLU A C 1
ATOM 1615 O O . GLU A 1 194 ? -7.612 2.406 27.604 1.00 92.81 194 GLU A O 1
ATOM 1620 N N . SER A 1 195 ? -9.202 2.619 26.034 1.00 92.62 195 SER A N 1
ATOM 1621 C CA . SER A 1 195 ? -8.820 3.958 25.566 1.00 92.62 195 SER A CA 1
ATOM 1622 C C . SER A 1 195 ? -7.353 4.010 25.131 1.00 92.62 195 SER A C 1
ATOM 1624 O O . SER A 1 195 ? -6.596 4.890 25.538 1.00 92.62 195 SER A O 1
ATOM 1626 N N . ARG A 1 196 ? -6.949 3.020 24.323 1.00 94.50 196 ARG A N 1
ATOM 1627 C CA . ARG A 1 196 ? -5.561 2.813 23.902 1.00 94.50 196 ARG A CA 1
ATOM 1628 C C . ARG A 1 196 ? -5.453 2.549 22.405 1.00 94.50 196 ARG A C 1
ATOM 1630 O O . ARG A 1 196 ? -6.260 1.820 21.827 1.00 94.50 196 ARG A O 1
ATOM 1637 N N . PHE A 1 197 ? -4.413 3.124 21.809 1.00 96.38 197 PHE A N 1
ATOM 1638 C CA . PHE A 1 197 ? -3.948 2.823 20.460 1.00 96.38 197 PHE A CA 1
ATOM 1639 C C . PHE A 1 197 ? -2.840 1.769 20.508 1.00 96.38 197 PHE A C 1
ATOM 1641 O O . PHE A 1 197 ? -1.983 1.811 21.393 1.00 96.38 197 PHE A O 1
ATOM 1648 N N . TYR A 1 198 ? -2.860 0.854 19.546 1.00 96.25 198 TYR A N 1
ATOM 1649 C CA . TYR A 1 198 ? -1.858 -0.188 19.360 1.00 96.25 198 TYR A CA 1
ATOM 1650 C C . TYR A 1 198 ? -1.294 -0.091 17.956 1.00 96.25 198 TYR A C 1
ATOM 1652 O O . TYR A 1 198 ? -2.048 -0.031 16.977 1.00 96.25 198 TYR A O 1
ATOM 1660 N N . ARG A 1 199 ? 0.031 -0.159 17.854 1.00 96.94 199 ARG A N 1
ATOM 1661 C CA . ARG A 1 199 ? 0.692 -0.490 16.595 1.00 96.94 199 ARG A CA 1
ATOM 1662 C C . ARG A 1 199 ? 0.307 -1.906 16.195 1.00 96.94 199 ARG A C 1
ATOM 1664 O O . ARG A 1 199 ? 0.059 -2.762 17.046 1.00 96.94 199 ARG A O 1
ATOM 1671 N N . LEU A 1 200 ? 0.322 -2.183 14.895 1.00 96.56 200 LEU A N 1
ATOM 1672 C CA . LEU A 1 200 ? 0.096 -3.546 14.411 1.00 96.56 200 LEU A CA 1
ATOM 1673 C C . LEU A 1 200 ? 1.138 -4.516 14.977 1.00 96.56 200 LEU A C 1
ATOM 1675 O O . LEU A 1 200 ? 0.800 -5.656 15.278 1.00 96.56 200 LEU A O 1
ATOM 1679 N N . SER A 1 201 ? 2.357 -4.037 15.229 1.00 95.62 201 SER A N 1
ATOM 1680 C CA . SER A 1 201 ? 3.434 -4.826 15.822 1.00 95.62 201 SER A CA 1
ATOM 1681 C C . SER A 1 201 ? 3.244 -5.237 17.275 1.00 95.62 201 SER A C 1
ATOM 1683 O O . SER A 1 201 ? 3.910 -6.158 17.743 1.00 95.62 201 SER A O 1
ATOM 1685 N N . GLU A 1 202 ? 2.309 -4.609 17.987 1.00 94.81 202 GLU A N 1
ATOM 1686 C CA . GLU A 1 202 ? 1.955 -5.001 19.352 1.00 94.81 202 GLU A CA 1
ATOM 1687 C C . GLU A 1 202 ? 0.931 -6.145 19.383 1.00 94.81 202 GLU A C 1
ATOM 1689 O O . GLU A 1 202 ? 0.802 -6.822 20.402 1.00 94.81 202 GLU A O 1
ATOM 1694 N N . ILE A 1 203 ? 0.176 -6.346 18.297 1.00 94.50 203 ILE A N 1
ATOM 1695 C CA . ILE A 1 203 ? -1.023 -7.204 18.288 1.00 94.50 203 ILE A CA 1
ATOM 1696 C C . ILE A 1 203 ? -1.025 -8.268 17.187 1.00 94.50 203 ILE A C 1
ATOM 1698 O O . ILE A 1 203 ? -1.876 -9.160 17.215 1.00 94.50 203 ILE A O 1
ATOM 1702 N N . ILE A 1 204 ? -0.100 -8.176 16.230 1.00 96.06 204 ILE A N 1
ATOM 1703 C CA . ILE A 1 204 ? 0.092 -9.140 15.150 1.00 96.06 204 ILE A CA 1
ATOM 1704 C C . ILE A 1 204 ? 1.462 -9.801 15.298 1.00 96.06 204 ILE A C 1
ATOM 1706 O O . ILE A 1 204 ? 2.487 -9.135 15.389 1.00 96.06 204 ILE A O 1
ATOM 1710 N N . ASN A 1 205 ? 1.466 -11.127 15.286 1.00 95.25 205 ASN A N 1
ATOM 1711 C CA . ASN A 1 205 ? 2.643 -11.973 15.208 1.00 95.25 205 ASN A CA 1
ATOM 1712 C C . ASN A 1 205 ? 2.472 -12.934 14.024 1.00 95.25 205 ASN A C 1
ATOM 1714 O O . ASN A 1 205 ? 1.498 -13.688 13.973 1.00 95.25 205 ASN A O 1
ATOM 1718 N N . HIS A 1 206 ? 3.399 -12.902 13.070 1.00 95.25 206 HIS A N 1
ATOM 1719 C CA . HIS A 1 206 ? 3.378 -13.756 11.882 1.00 95.25 206 HIS A CA 1
ATOM 1720 C C . HIS A 1 206 ? 3.808 -15.200 12.169 1.00 95.25 206 HIS A C 1
ATOM 1722 O O . HIS A 1 206 ? 3.404 -16.104 11.444 1.00 95.25 206 HIS A O 1
ATOM 1728 N N . GLU A 1 207 ? 4.572 -15.438 13.240 1.00 94.06 207 GLU A N 1
ATOM 1729 C CA . GLU A 1 207 ? 5.014 -16.783 13.638 1.00 94.06 207 GLU A CA 1
ATOM 1730 C C . GLU A 1 207 ? 3.862 -17.620 14.216 1.00 94.06 207 GLU A C 1
ATOM 1732 O O . GLU A 1 207 ? 3.905 -18.848 14.189 1.00 94.06 207 GLU A O 1
ATOM 1737 N N . ASP A 1 208 ? 2.824 -16.965 14.751 1.00 92.31 208 ASP A N 1
ATOM 1738 C CA . ASP A 1 208 ? 1.661 -17.629 15.341 1.00 92.31 208 ASP A CA 1
ATOM 1739 C C . ASP A 1 208 ? 0.374 -16.831 15.093 1.00 92.31 208 ASP A C 1
ATOM 1741 O O . ASP A 1 208 ? -0.149 -16.131 15.967 1.00 92.31 208 ASP A O 1
ATOM 1745 N N . LEU A 1 209 ? -0.165 -16.983 13.879 1.00 91.88 209 LEU A N 1
ATOM 1746 C CA . LEU A 1 209 ? -1.391 -16.303 13.449 1.00 91.88 209 LEU A CA 1
ATOM 1747 C C . LEU A 1 209 ? -2.608 -16.634 14.329 1.00 91.88 209 LEU A C 1
ATOM 1749 O O . LEU A 1 209 ? -3.528 -15.824 14.442 1.00 91.88 209 LEU A O 1
ATOM 1753 N N . SER A 1 210 ? -2.607 -17.799 14.990 1.00 89.00 210 SER A N 1
ATOM 1754 C CA . SER A 1 210 ? -3.720 -18.266 15.826 1.00 89.00 210 SER A CA 1
ATOM 1755 C C . SER A 1 210 ? -3.922 -17.425 17.092 1.00 89.00 210 SER A C 1
ATOM 1757 O O . SER A 1 210 ? -5.012 -17.425 17.673 1.00 89.00 210 SER A O 1
ATOM 1759 N N . LYS A 1 211 ? -2.878 -16.708 17.530 1.00 89.50 211 LYS A N 1
ATOM 1760 C CA . LYS A 1 211 ? -2.913 -15.830 18.707 1.00 89.50 211 LYS A CA 1
ATOM 1761 C C . LYS A 1 211 ? -3.364 -14.413 18.385 1.00 89.50 211 LYS A C 1
ATOM 1763 O O . LYS A 1 211 ? -3.875 -13.739 19.283 1.00 89.50 211 LYS A O 1
ATOM 1768 N N . ASN A 1 212 ? -3.202 -13.969 17.141 1.00 93.56 212 ASN A N 1
ATOM 1769 C CA . ASN A 1 212 ? -3.532 -12.603 16.745 1.00 93.56 212 ASN A CA 1
ATOM 1770 C C . ASN A 1 212 ? -4.997 -12.318 17.081 1.00 93.56 212 ASN A C 1
ATOM 1772 O O . ASN A 1 212 ? -5.862 -13.141 16.823 1.00 93.56 212 ASN A O 1
ATOM 1776 N N . LEU A 1 213 ? -5.304 -11.194 17.726 1.00 88.00 213 LEU A N 1
ATOM 1777 C CA . LEU A 1 213 ? -6.679 -10.773 18.055 1.00 88.00 213 LEU A CA 1
ATOM 1778 C C . LEU A 1 213 ? -7.599 -11.830 18.727 1.00 88.00 213 LEU A C 1
ATOM 1780 O O . LEU A 1 213 ? -8.816 -11.654 18.739 1.00 88.00 213 LEU A O 1
ATOM 1784 N N . LYS A 1 214 ? -7.074 -12.926 19.297 1.00 83.81 214 LYS A N 1
ATOM 1785 C CA . LYS A 1 214 ? -7.897 -14.046 19.796 1.00 83.81 214 LYS A CA 1
ATOM 1786 C C . LYS A 1 214 ? -8.732 -13.664 21.020 1.00 83.81 214 LYS A C 1
ATOM 1788 O O . LYS A 1 214 ? -9.866 -14.111 21.157 1.00 83.81 214 LYS A O 1
ATOM 1793 N N . SER A 1 215 ? -8.164 -12.850 21.905 1.00 80.00 215 SER A N 1
ATOM 1794 C CA . SER A 1 215 ? -8.800 -12.337 23.126 1.00 80.00 215 SER A CA 1
ATOM 1795 C C . SER A 1 215 ? -9.448 -10.963 22.941 1.00 80.00 215 SER A C 1
ATOM 1797 O O . SER A 1 215 ? -9.957 -10.389 23.903 1.00 80.00 215 SER A O 1
ATOM 1799 N N . VAL A 1 216 ? -9.405 -10.412 21.727 1.00 85.06 216 VAL A N 1
ATOM 1800 C CA . VAL A 1 216 ? -9.841 -9.045 21.454 1.00 85.06 216 VAL A CA 1
ATOM 1801 C C . VAL A 1 216 ? -11.346 -9.020 21.196 1.00 85.06 216 VAL A C 1
ATOM 1803 O O . VAL A 1 216 ? -11.857 -9.717 20.320 1.00 85.06 216 VAL A O 1
ATOM 1806 N N . ASP A 1 217 ? -12.063 -8.186 21.948 1.00 91.44 217 ASP A N 1
ATOM 1807 C CA . ASP A 1 217 ? -13.485 -7.935 21.717 1.00 91.44 217 ASP A CA 1
ATOM 1808 C C . ASP A 1 217 ? -13.661 -6.958 20.546 1.00 91.44 217 ASP A C 1
ATOM 1810 O O . ASP A 1 217 ? -13.390 -5.754 20.650 1.00 91.44 217 ASP A O 1
ATOM 1814 N N . LEU A 1 218 ? -14.132 -7.482 19.413 1.00 92.38 218 LEU A N 1
ATOM 1815 C CA . LEU A 1 218 ? -14.326 -6.710 18.186 1.00 92.38 218 LEU A CA 1
ATOM 1816 C C . LEU A 1 218 ? -15.343 -5.568 18.339 1.00 92.38 218 LEU A C 1
ATOM 1818 O O . LEU A 1 218 ? -15.282 -4.611 17.569 1.00 92.38 218 LEU A O 1
ATOM 1822 N N . ASN A 1 219 ? -16.226 -5.605 19.345 1.00 92.19 219 ASN A N 1
ATOM 1823 C CA . ASN A 1 219 ? -17.190 -4.527 19.592 1.00 92.19 219 ASN A CA 1
ATOM 1824 C C . ASN A 1 219 ? -16.519 -3.229 20.056 1.00 92.19 219 ASN A C 1
ATOM 1826 O O . ASN A 1 219 ? -17.014 -2.139 19.764 1.00 92.19 219 ASN A O 1
ATOM 1830 N N . TYR A 1 220 ? -15.389 -3.345 20.756 1.00 94.19 220 TYR A N 1
ATOM 1831 C CA . TYR A 1 220 ? -14.606 -2.212 21.255 1.00 94.19 220 TYR A CA 1
ATOM 1832 C C . TYR A 1 220 ? -13.360 -1.935 20.411 1.00 94.19 220 TYR A C 1
ATOM 1834 O O . TYR A 1 220 ? -12.607 -1.016 20.725 1.00 94.19 220 TYR A O 1
ATOM 1842 N N . THR A 1 221 ? -13.140 -2.712 19.351 1.00 96.06 221 THR A N 1
ATOM 1843 C CA . THR A 1 221 ? -11.927 -2.661 18.534 1.00 96.06 221 THR A CA 1
ATOM 1844 C C . THR A 1 221 ? -12.202 -1.983 17.208 1.00 96.06 221 THR A C 1
ATOM 1846 O O . THR A 1 221 ? -13.101 -2.380 16.467 1.00 96.06 221 THR A O 1
ATOM 1849 N N . PHE A 1 222 ? -11.391 -0.977 16.902 1.00 96.56 222 PHE A N 1
ATOM 1850 C CA . PHE A 1 222 ? -11.487 -0.158 15.708 1.00 96.56 222 PHE A CA 1
ATOM 1851 C C . PHE A 1 222 ? -10.201 -0.268 14.891 1.00 96.56 222 PHE A C 1
ATOM 1853 O O . PHE A 1 222 ? -9.124 0.051 15.386 1.00 96.56 222 PHE A O 1
ATOM 1860 N N . PHE A 1 223 ? -10.323 -0.692 13.635 1.00 96.81 223 PHE A N 1
ATOM 1861 C CA . PHE A 1 223 ? -9.241 -0.687 12.655 1.00 96.81 223 PHE A CA 1
ATOM 1862 C C . PHE A 1 223 ? -9.144 0.708 12.040 1.00 96.81 223 PHE A C 1
ATOM 1864 O O . PHE A 1 223 ? -10.056 1.166 11.346 1.00 96.81 223 PHE A O 1
ATOM 1871 N N . CYS A 1 224 ? -8.059 1.404 12.341 1.00 95.81 224 CYS A N 1
ATOM 1872 C CA . CYS A 1 224 ? -7.893 2.814 12.040 1.00 95.81 224 CYS A CA 1
ATOM 1873 C C . CYS A 1 224 ? -6.960 3.012 10.844 1.00 95.81 224 CYS A C 1
ATOM 1875 O O . CYS A 1 224 ? -5.950 2.323 10.711 1.00 95.81 224 CYS A O 1
ATOM 1877 N N . CYS A 1 225 ? -7.295 3.987 10.005 1.00 92.69 225 CYS A N 1
ATOM 1878 C CA . CYS A 1 225 ? -6.463 4.471 8.910 1.00 92.69 225 CYS A CA 1
ATOM 1879 C C . CYS A 1 225 ? -6.417 5.997 8.970 1.00 92.69 225 CYS A C 1
ATOM 1881 O O . CYS A 1 225 ? -7.473 6.633 9.055 1.00 92.69 225 CYS A O 1
ATOM 1883 N N . THR A 1 226 ? -5.229 6.594 8.895 1.00 88.19 226 THR A N 1
ATOM 1884 C CA . THR A 1 226 ? -5.081 8.039 8.670 1.00 88.19 226 THR A CA 1
ATOM 1885 C C . THR A 1 226 ? -5.318 8.343 7.196 1.00 88.19 226 THR A C 1
ATOM 1887 O O . THR A 1 226 ? -4.418 8.311 6.365 1.00 88.19 226 THR A O 1
ATOM 1890 N N . ASP A 1 227 ? -6.577 8.594 6.849 1.00 74.31 227 ASP A N 1
ATOM 1891 C CA . ASP A 1 227 ? -6.999 8.848 5.475 1.00 74.31 227 ASP A CA 1
ATOM 1892 C C . ASP A 1 227 ? -7.424 10.311 5.328 1.00 74.31 227 ASP A C 1
ATOM 1894 O O . ASP A 1 227 ? -8.533 10.700 5.710 1.00 74.31 227 ASP A O 1
ATOM 1898 N N . LEU A 1 228 ? -6.523 11.143 4.795 1.00 66.75 228 LEU A N 1
ATOM 1899 C CA . LEU A 1 228 ? -6.814 12.565 4.587 1.00 66.75 228 LEU A CA 1
ATOM 1900 C C . LEU A 1 228 ? -7.594 12.814 3.279 1.00 66.75 228 LEU A C 1
ATOM 1902 O O . LEU A 1 228 ? -8.086 13.922 3.069 1.00 66.75 228 LEU A O 1
ATOM 1906 N N . CYS A 1 229 ? -7.766 11.788 2.436 1.00 60.84 229 CYS A N 1
ATOM 1907 C CA . CYS A 1 229 ? -8.415 11.859 1.128 1.00 60.84 229 CYS A CA 1
ATOM 1908 C C . CYS A 1 229 ? -9.826 11.276 1.171 1.00 60.84 229 CYS A C 1
ATOM 1910 O O . CYS A 1 229 ? -10.090 10.230 0.583 1.00 60.84 229 CYS A O 1
ATOM 1912 N N . PHE A 1 230 ? -10.755 11.926 1.870 1.00 60.09 230 PHE A N 1
ATOM 1913 C CA . PHE A 1 230 ? -12.090 11.345 2.013 1.00 60.09 230 PHE A CA 1
ATOM 1914 C C . PHE A 1 230 ? -13.151 11.984 1.106 1.00 60.09 230 PHE A C 1
ATOM 1916 O O . PHE A 1 230 ? -13.651 13.075 1.396 1.00 60.09 230 PHE A O 1
ATOM 1923 N N . ASP A 1 231 ? -13.550 11.231 0.077 1.00 58.94 231 ASP A N 1
ATOM 1924 C CA . ASP A 1 231 ? -14.906 11.205 -0.501 1.00 58.94 231 ASP A CA 1
ATOM 1925 C C . ASP A 1 231 ? -15.726 10.074 0.172 1.00 58.94 231 ASP A C 1
ATOM 1927 O O . ASP A 1 231 ? -15.174 9.321 0.957 1.00 58.94 231 ASP A O 1
ATOM 1931 N N . LYS A 1 232 ? -17.029 9.917 -0.097 1.00 68.56 232 LYS A N 1
ATOM 1932 C CA . LYS A 1 232 ? -17.970 8.995 0.593 1.00 68.56 232 LYS A CA 1
ATOM 1933 C C . LYS A 1 232 ? -17.539 7.521 0.733 1.00 68.56 232 LYS A C 1
ATOM 1935 O O . LYS A 1 232 ? -18.140 6.809 1.538 1.00 68.56 232 LYS A O 1
ATOM 1940 N N . ASP A 1 233 ? -16.579 7.045 -0.052 1.00 82.00 233 ASP A N 1
ATOM 1941 C CA . ASP A 1 233 ? -16.128 5.652 -0.070 1.00 82.00 233 ASP A CA 1
ATOM 1942 C C . ASP A 1 233 ? -14.664 5.541 0.427 1.00 82.00 233 ASP A C 1
ATOM 1944 O O . ASP A 1 233 ? -13.862 6.442 0.189 1.00 82.00 233 ASP A O 1
ATOM 1948 N N . PRO A 1 234 ? -14.284 4.450 1.120 1.00 87.94 234 PRO A N 1
ATOM 1949 C CA . PRO A 1 234 ? -12.941 4.290 1.688 1.00 87.94 234 PRO A CA 1
ATOM 1950 C C . PRO A 1 234 ? -11.832 4.196 0.629 1.00 87.94 234 PRO A C 1
ATOM 1952 O O . PRO A 1 234 ? -12.053 3.708 -0.482 1.00 87.94 234 PRO A O 1
ATOM 1955 N N . SER A 1 235 ? -10.602 4.580 0.980 1.00 89.88 235 SER A N 1
ATOM 1956 C CA . SER A 1 235 ? -9.457 4.469 0.070 1.00 89.88 235 SER A CA 1
ATOM 1957 C C . SER A 1 235 ? -8.993 3.031 -0.164 1.00 89.88 235 SER A C 1
ATOM 1959 O O . SER A 1 235 ? -9.120 2.132 0.665 1.00 89.88 235 SER A O 1
ATOM 1961 N N . TRP A 1 236 ? -8.355 2.811 -1.307 1.00 93.06 236 TRP A N 1
ATOM 1962 C CA . TRP A 1 236 ? -7.685 1.555 -1.641 1.00 93.06 236 TRP A CA 1
ATOM 1963 C C . TRP A 1 236 ? -6.545 1.188 -0.687 1.00 93.06 236 TRP A C 1
ATOM 1965 O O . TRP A 1 236 ? -6.205 0.015 -0.558 1.00 93.06 236 TRP A O 1
ATOM 1975 N N . LEU A 1 237 ? -5.973 2.170 0.010 1.00 93.50 237 LEU A N 1
ATOM 1976 C CA . LEU A 1 237 ? -4.963 1.938 1.040 1.00 93.50 237 LEU A CA 1
ATOM 1977 C C . LEU A 1 237 ? -5.560 1.168 2.220 1.00 93.50 237 LEU A C 1
ATOM 1979 O O . LEU A 1 237 ? -4.986 0.171 2.656 1.00 93.50 237 LEU A O 1
ATOM 1983 N N . LEU A 1 238 ? -6.778 1.533 2.640 1.00 93.62 238 LEU A N 1
ATOM 1984 C CA . LEU A 1 238 ? -7.532 0.743 3.611 1.00 93.62 238 LEU A CA 1
ATOM 1985 C C . LEU A 1 238 ? -7.775 -0.685 3.101 1.00 93.62 238 LEU A C 1
ATOM 1987 O O . LEU A 1 238 ? -7.717 -1.629 3.882 1.00 93.62 238 LEU A O 1
ATOM 1991 N N . ARG A 1 239 ? -8.000 -0.879 1.795 1.00 94.56 239 ARG A N 1
ATOM 1992 C CA . ARG A 1 239 ? -8.153 -2.226 1.219 1.00 94.56 239 ARG A CA 1
ATOM 1993 C C . ARG A 1 239 ? -6.876 -3.065 1.338 1.00 94.56 239 ARG A C 1
ATOM 1995 O O . ARG A 1 239 ? -6.987 -4.252 1.636 1.00 94.56 239 ARG A O 1
ATOM 2002 N N . GLN A 1 240 ? -5.693 -2.478 1.131 1.00 96.19 240 GLN A N 1
ATOM 2003 C CA . GLN A 1 240 ? -4.415 -3.175 1.348 1.00 96.19 240 GLN A CA 1
ATOM 2004 C C . GLN A 1 240 ? -4.251 -3.575 2.818 1.00 96.19 240 GLN A C 1
ATOM 2006 O O . GLN A 1 240 ? -3.993 -4.743 3.115 1.00 96.19 240 GLN A O 1
ATOM 2011 N N . PHE A 1 241 ? -4.508 -2.637 3.733 1.00 96.56 241 PHE A N 1
ATOM 2012 C CA . PHE A 1 241 ? -4.454 -2.886 5.171 1.00 96.56 241 PHE A CA 1
ATOM 2013 C C . PHE A 1 241 ? -5.416 -3.995 5.612 1.00 96.56 241 PHE A C 1
ATOM 2015 O O . PHE A 1 241 ? -5.003 -4.962 6.250 1.00 96.56 241 PHE A O 1
ATOM 2022 N N . LEU A 1 242 ? -6.695 -3.904 5.248 1.00 94.94 242 LEU A N 1
ATOM 2023 C CA . LEU A 1 242 ? -7.689 -4.904 5.638 1.00 94.94 242 LEU A CA 1
ATOM 2024 C C . LEU A 1 242 ? -7.445 -6.262 4.971 1.00 94.94 242 LEU A C 1
ATOM 2026 O O . LEU A 1 242 ? -7.761 -7.293 5.559 1.00 94.94 242 LEU A O 1
ATOM 2030 N N . GLY A 1 243 ? -6.863 -6.275 3.769 1.00 94.44 243 GLY A N 1
ATOM 2031 C CA . GLY A 1 243 ? -6.385 -7.494 3.125 1.00 94.44 243 GLY A CA 1
ATOM 2032 C C . GLY A 1 243 ? -5.300 -8.183 3.953 1.00 94.44 243 GLY A C 1
ATOM 2033 O O . GLY A 1 243 ? -5.407 -9.373 4.229 1.00 94.44 243 GLY A O 1
ATOM 2034 N N . TYR A 1 244 ? -4.306 -7.426 4.423 1.00 95.44 244 TYR A N 1
ATOM 2035 C CA . TYR A 1 244 ? -3.305 -7.931 5.364 1.00 95.44 244 TYR A CA 1
ATOM 2036 C C . TYR A 1 244 ? -3.942 -8.434 6.667 1.00 95.44 244 TYR A C 1
ATOM 2038 O O . TYR A 1 244 ? -3.630 -9.537 7.100 1.00 95.44 244 TYR A O 1
ATOM 2046 N N . ILE A 1 245 ? -4.890 -7.696 7.256 1.00 95.00 245 ILE A N 1
ATOM 2047 C CA . ILE A 1 245 ? -5.595 -8.143 8.467 1.00 95.00 245 ILE A CA 1
ATOM 2048 C C . ILE A 1 245 ? -6.337 -9.466 8.241 1.00 95.00 245 ILE A C 1
ATOM 2050 O O . ILE A 1 245 ? -6.265 -10.343 9.096 1.00 95.00 245 ILE A O 1
ATOM 2054 N N . ALA A 1 246 ? -7.013 -9.650 7.105 1.00 92.50 246 ALA A N 1
ATOM 2055 C CA . ALA A 1 246 ? -7.702 -10.905 6.801 1.00 92.50 246 ALA A CA 1
ATOM 2056 C C . ALA A 1 246 ? -6.733 -12.103 6.746 1.00 92.50 246 ALA A C 1
ATOM 2058 O O . ALA A 1 246 ? -7.064 -13.188 7.217 1.00 92.50 246 ALA A O 1
ATOM 2059 N N . MET A 1 247 ? -5.523 -11.888 6.224 1.00 90.81 247 MET A N 1
ATOM 2060 C CA . MET A 1 247 ? -4.469 -12.905 6.140 1.00 90.81 247 MET A CA 1
ATOM 2061 C C . MET A 1 247 ? -3.831 -13.184 7.506 1.00 90.81 247 MET A C 1
ATOM 2063 O O . MET A 1 247 ? -3.650 -14.336 7.891 1.00 90.81 247 MET A O 1
ATOM 2067 N N . SER A 1 248 ? -3.517 -12.129 8.257 1.00 93.12 248 SER A N 1
ATOM 2068 C CA . SER A 1 248 ? -2.841 -12.217 9.554 1.00 93.12 248 SER A CA 1
ATOM 2069 C C . SER A 1 248 ? -3.776 -12.617 10.694 1.00 93.12 248 SER A C 1
ATOM 2071 O O . SER A 1 248 ? -3.312 -13.002 11.768 1.00 93.12 248 SER A O 1
ATOM 2073 N N . CYS A 1 249 ? -5.091 -12.493 10.505 1.00 92.38 249 CYS A N 1
ATOM 2074 C CA . CYS A 1 249 ? -6.116 -12.805 11.498 1.00 92.38 249 CYS A CA 1
ATOM 2075 C C . CYS A 1 249 ? -7.280 -13.618 10.895 1.00 92.38 249 CYS A C 1
ATOM 2077 O O . CYS A 1 249 ? -8.412 -13.124 10.849 1.00 92.38 249 CYS A O 1
ATOM 2079 N N . PRO A 1 250 ? -7.069 -14.880 10.476 1.00 87.19 250 PRO A N 1
ATOM 2080 C CA . PRO A 1 250 ? -8.113 -15.682 9.829 1.00 87.19 250 PRO A CA 1
ATOM 2081 C C . PRO A 1 250 ? -9.425 -15.779 10.631 1.00 87.19 250 PRO A C 1
ATOM 2083 O O . PRO A 1 250 ? -10.511 -15.764 10.058 1.00 87.19 250 PRO A O 1
ATOM 2086 N N . GLN A 1 251 ? -9.339 -15.781 11.963 1.00 87.50 251 GLN A N 1
ATOM 2087 C CA . GLN A 1 251 ? -10.438 -15.827 12.937 1.00 87.50 251 GLN A CA 1
ATOM 2088 C C . GLN A 1 251 ? -11.387 -14.620 12.927 1.00 87.50 251 GLN A C 1
ATOM 2090 O O . GLN A 1 251 ? -12.424 -14.667 13.601 1.00 87.50 251 GLN A O 1
ATOM 2095 N N . ILE A 1 252 ? -11.040 -13.528 12.237 1.00 88.25 252 ILE A N 1
ATOM 2096 C CA . ILE A 1 252 ? -11.946 -12.388 12.036 1.00 88.25 252 ILE A CA 1
ATOM 2097 C C . ILE A 1 252 ? -12.533 -12.329 10.619 1.00 88.25 252 ILE A C 1
ATOM 2099 O O . ILE A 1 252 ? -13.371 -11.472 10.340 1.00 88.25 252 ILE A O 1
ATOM 2103 N N . THR A 1 253 ? -12.160 -13.263 9.739 1.00 86.44 253 THR A N 1
ATOM 2104 C CA . THR A 1 253 ? -12.843 -13.465 8.453 1.00 86.44 253 THR A CA 1
ATOM 2105 C C . THR A 1 253 ? -14.305 -13.835 8.714 1.00 86.44 253 THR A C 1
ATOM 2107 O O . THR A 1 253 ? -14.602 -14.521 9.691 1.00 86.44 253 THR A O 1
ATOM 2110 N N . GLN A 1 254 ? -15.231 -13.360 7.876 1.00 88.00 254 GLN A N 1
ATOM 2111 C CA . GLN A 1 254 ? -16.688 -13.503 8.051 1.00 88.00 254 GLN A CA 1
ATOM 2112 C C . GLN A 1 254 ? -17.264 -12.789 9.287 1.00 88.00 254 GLN A C 1
ATOM 2114 O O . GLN A 1 254 ? -18.448 -12.933 9.585 1.00 88.00 254 GLN A O 1
ATOM 2119 N N . LYS A 1 255 ? -16.467 -11.985 10.006 1.00 90.56 255 LYS A N 1
ATOM 2120 C CA . LYS A 1 255 ? -16.961 -11.129 11.091 1.00 90.56 255 LYS A CA 1
ATOM 2121 C C . LYS A 1 255 ? -17.141 -9.691 10.623 1.00 90.56 255 LYS A C 1
ATOM 2123 O O . LYS A 1 255 ? -16.514 -9.226 9.668 1.00 90.56 255 LYS A O 1
ATOM 2128 N N . THR A 1 256 ? -18.001 -8.978 11.345 1.00 93.94 256 THR A N 1
ATOM 2129 C CA . THR A 1 256 ? -18.112 -7.524 11.232 1.00 93.94 256 THR A CA 1
ATOM 2130 C C . THR A 1 256 ? -17.024 -6.865 12.074 1.00 93.94 256 THR A C 1
ATOM 2132 O O . THR A 1 256 ? -16.859 -7.193 13.248 1.00 93.94 256 THR A O 1
ATOM 2135 N N . ILE A 1 257 ? -16.303 -5.922 11.478 1.00 95.44 257 ILE A N 1
ATOM 2136 C CA . ILE A 1 257 ? -15.275 -5.107 12.126 1.00 95.44 257 ILE A CA 1
ATOM 2137 C C . ILE A 1 257 ? -15.695 -3.637 12.142 1.00 95.44 257 ILE A C 1
ATOM 2139 O O . ILE A 1 257 ? -16.420 -3.178 11.256 1.00 95.44 257 ILE A O 1
ATOM 2143 N N . ASN A 1 258 ? -15.224 -2.887 13.139 1.00 95.69 258 ASN A N 1
ATOM 2144 C CA . ASN A 1 258 ? -15.354 -1.433 13.154 1.00 95.69 258 ASN A CA 1
ATOM 2145 C C . ASN A 1 258 ? -14.117 -0.802 12.517 1.00 95.69 258 ASN A C 1
ATOM 2147 O O . ASN A 1 258 ? -12.991 -1.177 12.839 1.00 95.69 258 ASN A O 1
ATOM 2151 N N . CYS A 1 259 ? -14.319 0.196 11.667 1.00 95.19 259 CYS A N 1
ATOM 2152 C CA . CYS A 1 259 ? -13.255 0.968 11.045 1.00 95.19 259 CYS A CA 1
ATOM 2153 C C . CYS A 1 259 ? -13.387 2.449 11.404 1.00 95.19 259 CYS A C 1
ATOM 2155 O O . CYS A 1 259 ? -14.503 2.957 11.561 1.00 95.19 259 CYS A O 1
ATOM 2157 N N . ILE A 1 260 ? -12.251 3.142 11.507 1.00 93.56 260 ILE A N 1
ATOM 2158 C CA . ILE A 1 260 ? -12.201 4.605 11.602 1.00 93.56 260 ILE A CA 1
ATOM 2159 C C . ILE A 1 260 ? -11.271 5.140 10.514 1.00 93.56 260 ILE A C 1
ATOM 2161 O O . ILE A 1 260 ? -10.079 4.839 10.506 1.00 93.56 260 ILE A O 1
ATOM 2165 N N . CYS A 1 261 ? -11.808 5.974 9.627 1.00 91.19 261 CYS A N 1
ATOM 2166 C CA . CYS A 1 261 ? -11.005 6.808 8.734 1.00 91.19 261 CYS A CA 1
ATOM 2167 C C . CYS A 1 261 ? -10.784 8.160 9.415 1.00 91.19 261 CYS A C 1
ATOM 2169 O O . CYS A 1 261 ? -11.718 8.962 9.541 1.00 91.19 261 CYS A O 1
ATOM 2171 N N . LEU A 1 262 ? -9.559 8.370 9.898 1.00 89.62 262 LEU A N 1
ATOM 2172 C CA . LEU A 1 262 ? -9.154 9.541 10.666 1.00 89.62 262 LEU A CA 1
ATOM 2173 C C . LEU A 1 262 ? -8.707 10.671 9.747 1.00 89.62 262 LEU A C 1
ATOM 2175 O O . LEU A 1 262 ? -7.843 10.489 8.893 1.00 89.62 262 LEU A O 1
ATOM 2179 N N . LYS A 1 263 ? -9.288 11.848 9.975 1.00 85.19 263 LYS A N 1
ATOM 2180 C CA . LYS A 1 263 ? -8.974 13.104 9.289 1.00 85.19 263 LYS A CA 1
ATOM 2181 C C . LYS A 1 263 ? -8.221 14.040 10.229 1.00 85.19 263 LYS A C 1
ATOM 2183 O O . LYS A 1 263 ? -8.298 13.889 11.446 1.00 85.19 263 LYS A O 1
ATOM 2188 N N . ASN A 1 264 ? -7.600 15.081 9.667 1.00 79.62 264 ASN A N 1
ATOM 2189 C CA . ASN A 1 264 ? -6.956 16.152 10.446 1.00 79.62 264 ASN A CA 1
ATOM 2190 C C . ASN A 1 264 ? -7.885 16.737 11.519 1.00 79.62 264 ASN A C 1
ATOM 2192 O O . ASN A 1 264 ? -7.459 17.001 12.638 1.00 79.62 264 ASN A O 1
ATOM 2196 N N . ASN A 1 265 ? -9.167 16.906 11.183 1.00 86.00 265 ASN A N 1
ATOM 2197 C CA . ASN A 1 265 ? -10.200 17.177 12.171 1.00 86.00 265 ASN A CA 1
ATOM 2198 C C . ASN A 1 265 ? -10.821 15.850 12.631 1.00 86.00 265 ASN A C 1
ATOM 2200 O O . ASN A 1 265 ? -11.628 15.238 11.925 1.00 86.00 265 ASN A O 1
ATOM 2204 N N . VAL A 1 266 ? -10.472 15.428 13.844 1.00 88.44 266 VAL A N 1
ATOM 2205 C CA . VAL A 1 266 ? -10.962 14.184 14.448 1.00 88.44 266 VAL A CA 1
ATOM 2206 C C . VAL A 1 266 ? -12.494 14.157 14.522 1.00 88.44 266 VAL A C 1
ATOM 2208 O O . VAL A 1 266 ? -13.103 13.130 14.232 1.00 88.44 266 VAL A O 1
ATOM 2211 N N . ALA A 1 267 ? -13.154 15.286 14.791 1.00 87.81 267 ALA A N 1
ATOM 2212 C CA . ALA A 1 267 ? -14.614 15.348 14.880 1.00 87.81 267 ALA A CA 1
ATOM 2213 C C . ALA A 1 267 ? -15.327 15.020 13.554 1.00 87.81 267 ALA A C 1
ATOM 2215 O O . ALA A 1 267 ? -16.454 14.513 13.578 1.00 87.81 267 ALA A O 1
ATOM 2216 N N . SER A 1 268 ? -14.679 15.285 12.412 1.00 88.12 268 SER A N 1
ATOM 2217 C CA . SER A 1 268 ? -15.196 14.980 11.069 1.00 88.12 268 SER A CA 1
ATOM 2218 C C . SER A 1 268 ? -14.699 13.644 10.504 1.00 88.12 268 SER A C 1
ATOM 2220 O O . SER A 1 268 ? -15.014 13.297 9.358 1.00 88.12 268 SER A O 1
ATOM 2222 N N . SER A 1 269 ? -13.940 12.888 11.304 1.00 90.56 269 SER A N 1
ATOM 2223 C CA . SER A 1 269 ? -13.553 11.508 11.003 1.00 90.56 269 SER A CA 1
ATOM 2224 C C . SER A 1 269 ? -14.780 10.610 10.956 1.00 90.56 269 SER A C 1
ATOM 2226 O O . SER A 1 269 ? -15.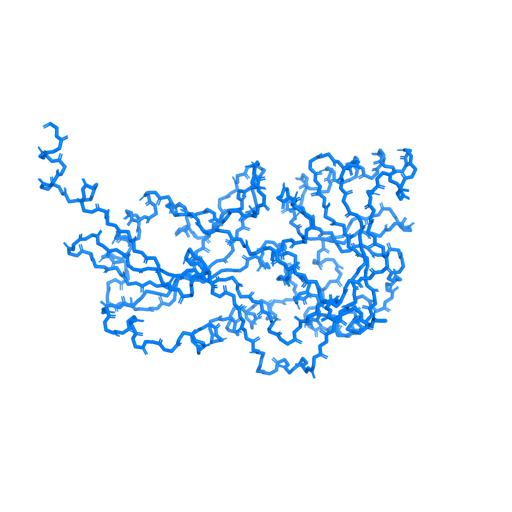822 10.931 11.532 1.00 90.56 269 SER A O 1
ATOM 2228 N N . ILE A 1 270 ? -14.677 9.490 10.249 1.00 90.38 270 ILE A N 1
ATOM 2229 C CA . ILE A 1 270 ? -15.835 8.643 9.953 1.00 90.38 270 ILE A CA 1
ATOM 2230 C C . ILE A 1 270 ? -15.634 7.278 10.576 1.00 90.38 270 ILE A C 1
ATOM 2232 O O . ILE A 1 270 ? -14.569 6.677 10.454 1.00 90.38 270 ILE A O 1
ATOM 2236 N N . VAL A 1 271 ? -16.690 6.801 11.225 1.00 92.69 271 VAL A N 1
ATOM 2237 C CA . VAL A 1 271 ? -16.788 5.464 11.789 1.00 92.69 271 VAL A CA 1
ATOM 2238 C C . VAL A 1 271 ? -17.774 4.670 10.963 1.00 92.69 271 VAL A C 1
ATOM 2240 O O . VAL A 1 271 ? -18.898 5.112 10.724 1.00 92.69 271 VAL A O 1
ATOM 2243 N N . PHE A 1 272 ? -17.371 3.478 10.561 1.00 92.81 272 PHE A N 1
ATOM 2244 C CA . PHE A 1 272 ? -18.229 2.588 9.800 1.00 92.81 272 PHE A CA 1
ATOM 2245 C C . PHE A 1 272 ? -17.918 1.135 10.118 1.00 92.81 272 PHE A C 1
ATOM 2247 O O . PHE A 1 272 ? -16.886 0.826 10.712 1.00 92.81 272 PHE A O 1
ATOM 2254 N N . THR A 1 273 ? -18.834 0.243 9.760 1.00 94.75 273 THR A N 1
ATOM 2255 C CA . THR A 1 273 ? -18.623 -1.196 9.910 1.00 94.75 273 THR A CA 1
ATOM 2256 C C . THR A 1 273 ? -18.481 -1.869 8.560 1.00 94.75 273 THR A C 1
ATOM 2258 O O . THR A 1 273 ? -19.153 -1.498 7.596 1.00 94.75 273 THR A O 1
ATOM 2261 N N . LEU A 1 274 ? -17.602 -2.864 8.497 1.00 94.44 274 LEU A N 1
ATOM 2262 C CA . LEU A 1 274 ? -17.391 -3.705 7.326 1.00 94.44 274 LEU A CA 1
ATOM 2263 C C . LEU A 1 274 ? -17.498 -5.170 7.727 1.00 94.44 274 LEU A C 1
ATOM 2265 O O . LEU A 1 274 ? -17.011 -5.552 8.785 1.00 94.44 274 LEU A O 1
ATOM 2269 N N . GLU A 1 275 ? -18.081 -5.995 6.868 1.00 94.25 275 GLU A N 1
ATOM 2270 C CA . GLU A 1 275 ? -18.014 -7.450 7.004 1.00 94.25 275 GLU A CA 1
ATOM 2271 C C . GLU A 1 275 ? -16.935 -7.984 6.062 1.00 94.25 275 GLU A C 1
ATOM 2273 O O . GLU A 1 275 ? -17.004 -7.764 4.847 1.00 94.25 275 GLU A O 1
ATOM 2278 N N . ILE A 1 276 ? -15.933 -8.666 6.621 1.00 91.31 276 ILE A N 1
ATOM 2279 C CA . ILE A 1 276 ? -14.857 -9.278 5.835 1.00 91.31 276 ILE A CA 1
ATOM 2280 C C . ILE A 1 276 ? -15.410 -10.538 5.179 1.00 91.31 276 ILE A C 1
ATOM 2282 O O . ILE A 1 276 ? -15.912 -11.427 5.861 1.00 91.31 276 ILE A O 1
ATOM 2286 N N . GLN A 1 277 ? -15.311 -10.640 3.862 1.00 89.25 277 GLN A N 1
ATOM 2287 C CA . GLN A 1 277 ? -15.698 -11.824 3.110 1.00 89.25 277 GLN A CA 1
ATOM 2288 C C . GLN A 1 277 ? -14.484 -12.362 2.364 1.00 89.25 277 GLN A C 1
ATOM 2290 O O . GLN A 1 277 ? -13.660 -11.603 1.847 1.00 89.25 277 GLN A O 1
ATOM 2295 N N . SER A 1 278 ? -14.404 -13.684 2.283 1.00 83.25 278 SER A N 1
ATOM 2296 C CA . SER A 1 278 ? -13.462 -14.356 1.406 1.00 83.25 278 SER A CA 1
ATOM 2297 C C . SER A 1 278 ? -14.117 -15.577 0.787 1.00 83.25 278 SER A C 1
ATOM 2299 O O . SER A 1 278 ? -14.863 -16.285 1.465 1.00 83.25 278 SER A O 1
ATOM 2301 N N . THR A 1 279 ? -13.859 -15.792 -0.500 1.00 73.75 279 THR A N 1
ATOM 2302 C CA . THR A 1 279 ? -14.298 -16.994 -1.220 1.00 73.75 279 THR A CA 1
ATOM 2303 C C . THR A 1 279 ? -13.345 -18.165 -1.040 1.00 73.75 279 THR A C 1
ATOM 2305 O O . THR A 1 279 ? -13.805 -19.291 -1.099 1.00 73.75 279 THR A O 1
ATOM 2308 N N . ASP A 1 280 ? -12.057 -17.893 -0.824 1.00 65.94 280 ASP A N 1
ATOM 2309 C CA . ASP A 1 280 ? -11.016 -18.864 -0.480 1.00 65.94 280 ASP A CA 1
ATOM 2310 C C . ASP A 1 280 ? -9.726 -18.076 -0.212 1.00 65.94 280 ASP A C 1
ATOM 2312 O O . ASP A 1 280 ? -9.071 -17.593 -1.138 1.00 65.94 280 ASP A O 1
ATOM 2316 N N . LEU A 1 281 ? -9.336 -17.921 1.059 1.00 62.25 281 LEU A N 1
ATOM 2317 C CA . LEU A 1 281 ? -7.989 -17.448 1.402 1.00 62.25 281 LEU A CA 1
ATOM 2318 C C . LEU A 1 281 ? -7.012 -18.613 1.209 1.00 62.25 281 LEU A C 1
ATOM 2320 O O . LEU A 1 281 ? -6.461 -19.127 2.179 1.00 62.25 281 LEU A O 1
ATOM 2324 N N . ASN A 1 282 ? -6.813 -19.073 -0.030 1.00 61.59 282 ASN A N 1
ATOM 2325 C CA . ASN A 1 282 ? -5.697 -19.970 -0.288 1.00 61.59 282 ASN A CA 1
ATOM 2326 C C . ASN A 1 282 ? -4.400 -19.158 -0.177 1.00 61.59 282 ASN A C 1
ATOM 2328 O O . ASN A 1 282 ? -3.942 -18.545 -1.145 1.00 61.59 282 ASN A O 1
ATOM 2332 N N . LEU A 1 283 ? -3.833 -19.149 1.031 1.00 62.22 283 LEU A N 1
ATOM 2333 C CA . LEU A 1 283 ? -2.579 -18.473 1.356 1.00 62.22 283 LEU A CA 1
ATOM 2334 C C . LEU A 1 283 ? -1.411 -18.992 0.504 1.00 62.22 283 LEU A C 1
ATOM 2336 O O . LEU A 1 283 ? -0.435 -18.271 0.324 1.00 62.22 283 LEU A O 1
ATOM 2340 N N . GLU A 1 284 ? -1.506 -20.207 -0.049 1.00 65.12 284 GLU A N 1
ATOM 2341 C CA . GLU A 1 284 ? -0.446 -20.775 -0.884 1.00 65.12 284 GLU A CA 1
ATOM 2342 C C . GLU A 1 284 ? -0.369 -20.101 -2.260 1.00 65.12 284 GLU A C 1
ATOM 2344 O O . GLU A 1 284 ? 0.712 -20.033 -2.848 1.00 65.12 284 GLU A O 1
ATOM 2349 N N . LYS A 1 285 ? -1.499 -19.612 -2.801 1.00 76.06 285 LYS A N 1
ATOM 2350 C CA . LYS A 1 285 ? -1.573 -18.979 -4.133 1.00 76.06 285 LYS A CA 1
ATOM 2351 C C . LYS A 1 285 ? -2.632 -17.868 -4.190 1.00 76.06 285 LYS A C 1
ATOM 2353 O O . LYS A 1 285 ? -3.631 -18.019 -4.902 1.00 76.06 285 LYS A O 1
ATOM 2358 N N . PRO A 1 286 ? -2.430 -16.741 -3.486 1.00 84.44 286 PRO A N 1
ATOM 2359 C CA . PRO A 1 286 ? -3.367 -15.634 -3.549 1.00 84.44 286 PRO A CA 1
ATOM 2360 C C . PRO A 1 286 ? -3.387 -15.014 -4.949 1.00 84.44 286 PRO A C 1
ATOM 2362 O O . PRO A 1 286 ? -2.379 -14.961 -5.662 1.00 84.44 286 PRO A O 1
ATOM 2365 N N . LEU A 1 287 ? -4.565 -14.535 -5.340 1.00 90.69 287 LEU A N 1
ATOM 2366 C CA . LEU A 1 287 ? -4.786 -13.863 -6.615 1.00 90.69 287 LEU A CA 1
ATOM 2367 C C . LEU A 1 287 ? -4.881 -12.357 -6.396 1.00 90.69 287 LEU A C 1
ATOM 2369 O O . LEU A 1 287 ? -5.507 -11.890 -5.443 1.00 90.69 287 LEU A O 1
ATOM 2373 N N . TRP A 1 288 ? -4.267 -11.599 -7.303 1.00 95.31 288 TRP A N 1
ATOM 2374 C CA . TRP A 1 288 ? -4.020 -10.170 -7.127 1.00 95.31 288 TRP A CA 1
ATOM 2375 C C . TRP A 1 288 ? -4.667 -9.334 -8.225 1.00 95.31 288 TRP A C 1
ATOM 2377 O O . TRP A 1 288 ? -4.723 -9.726 -9.392 1.00 95.31 288 TRP A O 1
ATOM 2387 N N . VAL A 1 289 ? -5.128 -8.145 -7.846 1.00 96.25 289 VAL A N 1
ATOM 2388 C CA . VAL A 1 289 ? -5.601 -7.090 -8.754 1.00 96.25 289 VAL A CA 1
ATOM 2389 C C . VAL A 1 289 ? -5.041 -5.741 -8.308 1.00 96.25 289 VAL A C 1
ATOM 2391 O O . VAL A 1 289 ? -4.549 -5.626 -7.191 1.00 96.25 289 VAL A O 1
ATOM 2394 N N . GLY A 1 290 ? -5.132 -4.715 -9.160 1.00 96.88 290 GLY A N 1
ATOM 2395 C CA . GLY A 1 290 ? -4.758 -3.350 -8.765 1.00 96.88 290 GLY A CA 1
ATOM 2396 C C . GLY A 1 290 ? -3.958 -2.539 -9.779 1.00 96.88 290 GLY A C 1
ATOM 2397 O O . GLY A 1 290 ? -3.364 -1.541 -9.389 1.00 96.88 290 GLY A O 1
ATOM 2398 N N . TRP A 1 291 ? -3.913 -2.929 -11.056 1.00 98.06 291 TRP A N 1
ATOM 2399 C CA . TRP A 1 291 ? -3.329 -2.083 -12.103 1.00 98.06 291 TRP A CA 1
ATOM 2400 C C . TRP A 1 291 ? -4.037 -0.722 -12.174 1.00 98.06 291 TRP A C 1
ATOM 2402 O O . TRP A 1 291 ? -5.267 -0.661 -12.233 1.00 98.06 291 TRP A O 1
ATOM 2412 N N . GLU A 1 292 ? -3.264 0.365 -12.180 1.00 97.38 292 GLU A N 1
ATOM 2413 C CA . GLU A 1 292 ? -3.796 1.725 -12.249 1.00 97.38 292 GLU A CA 1
ATOM 2414 C C . GLU A 1 292 ? -4.454 1.965 -13.614 1.00 97.38 292 GLU A C 1
ATOM 2416 O O . GLU A 1 292 ? -3.910 1.613 -14.662 1.00 97.38 292 GLU A O 1
ATOM 2421 N N . THR A 1 293 ? -5.622 2.600 -13.634 1.00 94.69 293 THR A N 1
ATOM 2422 C CA . THR A 1 293 ? -6.243 3.014 -14.895 1.00 94.69 293 THR A CA 1
ATOM 2423 C C . THR A 1 293 ? -5.668 4.341 -15.382 1.00 94.69 293 THR A C 1
ATOM 2425 O O . THR A 1 293 ? -5.538 5.295 -14.616 1.00 94.69 293 THR A O 1
ATOM 2428 N N . ASN A 1 294 ? -5.434 4.452 -16.683 1.00 92.00 294 ASN A N 1
ATOM 2429 C CA . ASN A 1 294 ? -5.153 5.703 -17.369 1.00 92.00 294 ASN A CA 1
ATOM 2430 C C . ASN A 1 294 ? -6.412 6.141 -18.134 1.00 92.00 294 ASN A C 1
ATOM 2432 O O . ASN A 1 294 ? -6.852 5.446 -19.051 1.00 92.00 294 ASN A O 1
ATOM 2436 N N . ASN A 1 295 ? -7.030 7.255 -17.725 1.00 88.00 295 ASN A N 1
ATOM 2437 C CA . ASN A 1 295 ? -8.286 7.768 -18.296 1.00 88.00 295 ASN A CA 1
ATOM 2438 C C . ASN A 1 295 ? -9.388 6.693 -18.415 1.00 88.00 295 ASN A C 1
ATOM 2440 O O . ASN A 1 295 ? -10.039 6.548 -19.448 1.00 88.00 295 ASN A O 1
ATOM 2444 N N . GLY A 1 296 ? -9.556 5.893 -17.355 1.00 90.44 296 GLY A N 1
ATOM 2445 C CA . GLY A 1 296 ? -10.563 4.828 -17.276 1.00 90.44 296 GLY A CA 1
ATOM 2446 C C . GLY A 1 296 ? -10.204 3.530 -18.007 1.00 90.44 296 GLY A C 1
ATOM 2447 O O . GLY A 1 296 ? -11.002 2.597 -18.002 1.00 90.44 296 GLY A O 1
ATOM 2448 N N . ARG A 1 297 ? -9.016 3.432 -18.619 1.00 93.88 297 ARG A N 1
ATOM 2449 C CA . ARG A 1 297 ? -8.549 2.227 -19.321 1.00 93.88 297 ARG A CA 1
ATOM 2450 C C . ARG A 1 297 ? -7.350 1.602 -18.617 1.00 93.88 297 ARG A C 1
ATOM 2452 O O . ARG A 1 297 ? -6.485 2.308 -18.109 1.00 93.88 297 ARG A O 1
ATOM 2459 N N . LEU A 1 298 ? -7.269 0.274 -18.627 1.00 95.12 298 LEU A N 1
ATOM 2460 C CA . LEU A 1 298 ? -6.118 -0.481 -18.122 1.00 95.12 298 LEU A CA 1
ATOM 2461 C C . LEU A 1 298 ? -4.995 -0.484 -19.165 1.00 95.12 298 LEU A C 1
ATOM 2463 O O . LEU A 1 298 ? -4.781 -1.473 -19.862 1.00 95.12 298 LEU A O 1
ATOM 2467 N N . ILE A 1 299 ? -4.325 0.659 -19.304 1.00 95.81 299 ILE A N 1
ATOM 2468 C CA . ILE A 1 299 ? -3.212 0.849 -20.233 1.00 95.81 299 ILE A CA 1
ATOM 2469 C C . ILE A 1 299 ? -2.040 1.555 -19.536 1.00 95.81 299 ILE A C 1
ATOM 2471 O O . ILE A 1 299 ? -2.276 2.418 -18.684 1.00 95.81 299 ILE A O 1
ATOM 2475 N N . PRO A 1 300 ? -0.790 1.252 -19.930 1.00 97.06 300 PRO A N 1
ATOM 2476 C CA . PRO A 1 300 ? 0.381 1.996 -19.482 1.00 97.06 300 PRO A CA 1
ATOM 2477 C C . PRO A 1 300 ? 0.307 3.492 -19.812 1.00 97.06 300 PRO A C 1
ATOM 2479 O O . PRO A 1 300 ? -0.395 3.930 -20.730 1.00 97.06 300 PRO A O 1
ATOM 2482 N N . ARG A 1 301 ? 1.097 4.278 -19.084 1.00 97.44 301 ARG A N 1
ATOM 2483 C CA . ARG A 1 301 ? 1.405 5.676 -19.384 1.00 97.44 301 ARG A CA 1
ATOM 2484 C C . ARG A 1 301 ? 2.724 5.773 -20.151 1.00 97.44 301 ARG A C 1
ATOM 2486 O O . ARG A 1 301 ? 3.551 4.862 -20.131 1.00 97.44 301 ARG A O 1
ATOM 2493 N N . SER A 1 302 ? 2.910 6.903 -20.822 1.00 96.12 302 SER A N 1
ATOM 2494 C CA . SER A 1 302 ? 4.155 7.273 -21.493 1.00 96.12 302 SER A CA 1
ATOM 2495 C C . SER A 1 302 ? 4.543 8.682 -21.069 1.00 96.12 302 SER A C 1
ATOM 2497 O O . SER A 1 302 ? 3.673 9.547 -20.985 1.00 96.12 302 SER A O 1
ATOM 2499 N N . VAL A 1 303 ? 5.832 8.932 -20.863 1.00 96.44 303 VAL A N 1
ATOM 2500 C CA . VAL A 1 303 ? 6.379 10.283 -20.677 1.00 96.44 303 VAL A CA 1
ATOM 2501 C C . VAL A 1 303 ? 7.559 10.507 -21.626 1.00 96.44 303 VAL A C 1
ATOM 2503 O O . VAL A 1 303 ? 8.365 9.603 -21.844 1.00 96.44 303 VAL A O 1
ATOM 2506 N N . ASP A 1 304 ? 7.625 11.695 -22.231 1.00 95.88 304 ASP A N 1
ATOM 2507 C CA . ASP A 1 304 ? 8.728 12.133 -23.093 1.00 95.88 304 ASP A CA 1
ATOM 2508 C C . ASP A 1 304 ? 9.545 13.185 -22.345 1.00 95.88 304 ASP A C 1
ATOM 2510 O O . ASP A 1 304 ? 9.095 14.310 -22.127 1.00 95.88 304 ASP A O 1
ATOM 2514 N N . MET A 1 305 ? 10.750 12.796 -21.948 1.00 94.12 305 MET A N 1
ATOM 2515 C CA . MET A 1 305 ? 11.679 13.638 -21.207 1.00 94.12 305 MET A CA 1
ATOM 2516 C C . MET A 1 305 ? 12.737 14.259 -22.119 1.00 94.12 305 MET A C 1
ATOM 2518 O O . MET A 1 305 ? 13.622 14.959 -21.635 1.00 94.12 305 MET A O 1
ATOM 2522 N N . SER A 1 306 ? 12.670 14.055 -23.438 1.00 91.00 306 SER A N 1
ATOM 2523 C CA . SER A 1 306 ? 13.736 14.458 -24.359 1.00 91.00 306 SER A CA 1
ATOM 2524 C C . SER A 1 306 ? 13.997 15.960 -24.354 1.00 91.00 306 SER A C 1
ATOM 2526 O O . SER A 1 306 ? 15.149 16.365 -24.365 1.00 91.00 306 SER A O 1
ATOM 2528 N N . LYS A 1 307 ? 12.973 16.813 -24.233 1.00 88.00 307 LYS A N 1
ATOM 2529 C CA . LYS A 1 307 ? 13.172 18.274 -24.128 1.00 88.00 307 LYS A CA 1
ATOM 2530 C C . LYS A 1 307 ? 13.988 18.686 -22.900 1.00 88.00 307 LYS A C 1
ATOM 2532 O O . LYS A 1 307 ? 14.633 19.727 -22.910 1.00 88.00 307 LYS A O 1
ATOM 2537 N N . ILE A 1 308 ? 13.923 17.881 -21.843 1.00 87.25 308 ILE A N 1
ATOM 2538 C CA . ILE A 1 308 ? 14.492 18.195 -20.537 1.00 87.25 308 ILE A CA 1
ATOM 2539 C C . ILE A 1 308 ? 15.774 17.3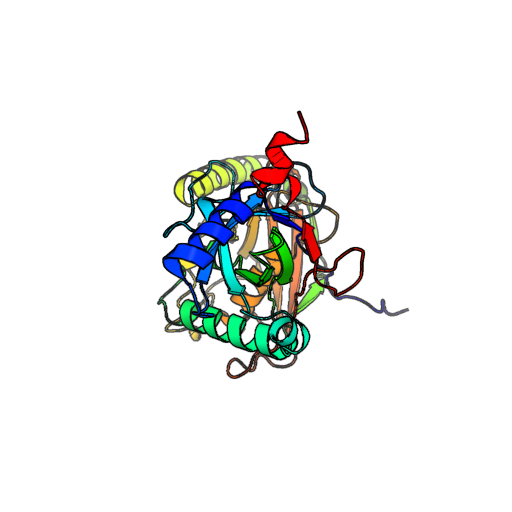98 -20.313 1.00 87.25 308 ILE A C 1
ATOM 2541 O O . ILE A 1 308 ? 16.603 17.851 -19.549 1.00 87.25 308 ILE A O 1
ATOM 2545 N N . MET A 1 309 ? 15.991 16.249 -20.945 1.00 83.81 309 MET A N 1
ATOM 2546 C CA . MET A 1 309 ? 17.171 15.402 -20.721 1.00 83.81 309 MET A CA 1
ATOM 2547 C C . MET A 1 309 ? 18.196 15.445 -21.847 1.00 83.81 309 MET A C 1
ATOM 2549 O O . MET A 1 309 ? 19.371 15.230 -21.573 1.00 83.81 309 MET A O 1
ATOM 2553 N N . ASP A 1 310 ? 17.776 15.733 -23.079 1.00 75.81 310 ASP A N 1
ATOM 2554 C CA . ASP A 1 310 ? 18.665 15.765 -24.239 1.00 75.81 310 ASP A CA 1
ATOM 2555 C C . ASP A 1 310 ? 19.469 17.081 -24.239 1.00 75.81 310 ASP A C 1
ATOM 2557 O O . ASP A 1 310 ? 18.878 18.160 -24.407 1.00 75.81 310 ASP A O 1
ATOM 2561 N N . PRO A 1 311 ? 20.806 17.035 -24.068 1.00 68.75 311 PRO A N 1
ATOM 2562 C CA . PRO A 1 311 ? 21.639 18.234 -24.058 1.00 68.75 311 PRO A CA 1
ATOM 2563 C C . PRO A 1 311 ? 21.492 19.065 -25.340 1.00 68.75 311 PRO A C 1
ATOM 2565 O O . PRO A 1 311 ? 21.497 20.293 -25.278 1.00 68.75 311 PRO A O 1
ATOM 2568 N N . LEU A 1 312 ? 21.283 18.417 -26.494 1.00 65.25 312 LEU A N 1
ATOM 2569 C CA . LEU A 1 312 ? 21.151 19.091 -27.789 1.00 65.25 312 LEU A CA 1
ATOM 2570 C C . LEU A 1 312 ? 19.813 19.826 -27.931 1.00 65.25 312 LEU A C 1
ATOM 2572 O O . LEU A 1 312 ? 19.736 20.840 -28.628 1.00 65.25 312 LEU A O 1
ATOM 2576 N N . LYS A 1 313 ? 18.753 19.336 -27.276 1.00 60.97 313 LYS A N 1
ATOM 2577 C CA . LYS A 1 313 ? 17.432 19.986 -27.291 1.00 60.97 313 LYS A CA 1
ATOM 2578 C C . LYS A 1 313 ? 17.300 21.070 -26.229 1.00 60.97 313 LYS A C 1
ATOM 2580 O O . LYS A 1 313 ? 16.586 22.038 -26.482 1.00 60.97 313 LYS A O 1
ATOM 2585 N N . ARG A 1 314 ? 18.017 20.967 -25.101 1.00 54.72 314 ARG A N 1
ATOM 2586 C CA . ARG A 1 314 ? 18.087 22.039 -24.089 1.00 54.72 314 ARG A CA 1
ATOM 2587 C C . ARG A 1 314 ? 18.605 23.353 -24.679 1.00 54.72 314 ARG A C 1
ATOM 2589 O O . ARG A 1 314 ? 18.033 24.400 -24.407 1.00 54.72 314 ARG A O 1
ATOM 2596 N N . CYS A 1 315 ? 19.625 23.297 -25.536 1.00 49.41 315 CYS A N 1
ATOM 2597 C CA . CYS A 1 315 ? 20.215 24.489 -26.156 1.00 49.41 315 CYS A CA 1
ATOM 2598 C C . CYS A 1 315 ? 19.347 25.144 -27.245 1.00 49.41 315 CYS A C 1
ATOM 2600 O O . CYS A 1 315 ? 19.629 26.269 -27.632 1.00 49.41 315 CYS A O 1
ATOM 2602 N N . ARG A 1 316 ? 18.314 24.463 -27.764 1.00 52.03 316 ARG A N 1
ATOM 2603 C CA . ARG A 1 316 ? 17.425 24.997 -28.819 1.00 52.03 316 ARG A CA 1
ATOM 2604 C C . ARG A 1 316 ? 16.103 25.561 -28.287 1.00 52.03 316 ARG A C 1
ATOM 2606 O O . ARG A 1 316 ? 15.287 26.020 -29.078 1.00 52.03 316 ARG A O 1
ATOM 2613 N N . GLY A 1 317 ? 15.861 25.438 -26.983 1.00 51.88 317 GLY A N 1
ATOM 2614 C CA . GLY A 1 317 ? 14.663 25.940 -26.305 1.00 51.88 317 GLY A CA 1
ATOM 2615 C C . GLY A 1 317 ? 14.882 27.239 -25.524 1.00 51.88 317 GLY A C 1
ATOM 2616 O O . GLY A 1 317 ? 13.990 27.605 -24.761 1.00 51.88 317 GLY A O 1
ATOM 2617 N N . GLN A 1 318 ? 16.050 27.874 -25.674 1.00 42.12 318 GLN A N 1
ATOM 2618 C CA . GLN A 1 318 ? 16.339 29.230 -25.197 1.00 42.12 318 GLN A CA 1
ATOM 2619 C C . GLN A 1 318 ? 16.219 30.234 -26.335 1.00 42.12 318 GLN A C 1
ATOM 2621 O O . GLN A 1 318 ? 16.616 29.869 -27.468 1.00 42.12 318 GLN A O 1
#

Radius of gyration: 20.94 Å; chains: 1; bounding box: 62×50×56 Å

InterPro domains:
  IPR032197 Ubiquitin-like modifier-activating enzyme Atg7, N-terminal [PF16420] (8-309)
  IPR042522 Ubiquitin-like modifier-activating enzyme Atg7, N-terminal, subdomain 1 [G3DSA:3.40.140.70] (13-305)
  IPR042523 Ubiquitin-like modifier-activating enzyme Atg7, N-terminal, subdomain 2 [G3DSA:3.40.140.100] (8-278)

Secondary structure (DSSP, 8-state):
---S--BPP-BPPEEEE-HHHHHHHHHHIIIIITT----EEEEEEEE-SS-SS-EEEE-GGGGSSS----TT-EEEEEEEEEESSHHHHHHS-HHHHHHHHHHHHHHHHHHSSS-S-GGGG-EEEEEEEEETTTTEEEEEEEEEEESSEEEEEEEEEEEHHHHS-HHHHHHHHHHHHHHHHHH--SEEEEETTTTEEEEHHHH--SS-GGGTTTT--TTSEEEEEE----SSS-BHHHHHHHHHHHHH-GGGTTSEEEEEEE-SSGGG-EEEEEEEEES---TTS--EEEEPPBTTBS--EEEE-HHHH-HHHHTT--

Organism: Culex pipiens (NCBI:txid7175)

Sequence (318 aa):
MENKNSNVKFIPPKSFVHLDFWFKFADVKLNVDKLSDAPRHLFASINSTSSTQPVIEIDCTGFNSQPTDKMGMFPCHGILINKNTKEEFINTNKSKLLTDVSNHYYAQLFSKKTLENSSELVFFILFSFADLKTHKYLYWFAFPVFRDVFFKKGQTYTLLSSKFQRDKLFSFELQFKMFLEKSNELFFVYNSKESRFYRLSEIINHEDLSKNLKSVDLNYTFFCCTDLCFDKDPSWLLRQFLGYIAMSCPQITQKTINCICLKNNVASSIVFTLEIQSTDLNLEKPLWVGWETNNGRLIPRSVDMSKIMDPLKRCRGQ

Foldseek 3Di:
DPDPDLFFDAAEEAEDEDPQLLVLVLVCCVPPQPQNQDKAKFKWKWDLPPALAIYTYGHSCRRPPDYDDDPPIQMAIEIEGEDADPCCLVPDPPQVVLQVVVLVLVVVQLVDQHDPAQNSLQYKYWYWYAPSVQRKIWIWMFRKFFPQKTKGFDPDKDFPLVVAPPVRLVLLVVQVVVCCVVHVHQKWKAFQVVRDIGTRVVQFTSVCLVRRCVVPDQVRMETEGQRQNDDPGHHCSVRSVVRVVCVSHVVQQQHKHWYWHAHPPSRRIIITIIHIYGPDPPVVRTGIDGIDDDVNHNGIDMDRCCCPPPPVNVVVVD